Protein AF-A0A2H1L1I6-F1 (afdb_monomer_lite)

Organism: NCBI:txid1262550

Radius of gyration: 19.28 Å; chains: 1; bounding box: 50×34×61 Å

Foldseek 3Di:
DVVVVLVVQDDDLVVLLVVLLVLLLVLLVVLLVVLLCLCVQVDADPVRHTNNQSALSSLLSLLVSLLVSLVVQADPVHPQRNQDLPPNLVSLLVSLLSSLVSSLVSLLCVLVSNDPSHDPQFLSNCCNPDPLSVLLSSLLSLLSNLQSNLLVVCLRQQDDVSVVVSVVVNVVCSVVVSVCSCVSRRDGRDDVSSVVSNVSSVVSSVSSSVSSVVSSVSVVPDCVVVVPD

Sequence (229 aa):
MRRAEEDSQVPSFGRDLLRSVGLAVFAQVFFAVTILLVRWRVLRHNNMETVDDAHSWAQISVMVAALLWVFLQLKRSRPDHGFRRSGLVPFLQVAVVLVTLVQLIAILVWPVLIGPDLRSGTVLADVGSDPLAFLIAAGFVLLLNALFTAIALPMMTCGWKAALVCVLPYLGMILVGGYLSTVVLDGTPSESPAALWMGAGVGGLVLLAVSSLVVHWVRRSDATVRGAR

Structure (mmCIF, N/CA/C/O backbone):
data_AF-A0A2H1L1I6-F1
#
_entry.id   AF-A0A2H1L1I6-F1
#
loop_
_atom_site.group_PDB
_atom_site.id
_atom_site.type_symbol
_atom_site.label_atom_id
_atom_site.label_alt_id
_atom_site.label_comp_id
_atom_site.label_asym_id
_atom_site.label_entity_id
_atom_site.label_seq_id
_atom_site.pdbx_PDB_ins_code
_atom_site.Cartn_x
_atom_site.Cartn_y
_atom_site.Cartn_z
_atom_site.occupancy
_atom_site.B_iso_or_equiv
_atom_site.auth_seq_id
_atom_site.auth_comp_id
_atom_site.auth_asym_id
_atom_site.auth_atom_id
_atom_site.pdbx_PDB_model_num
ATOM 1 N N . MET A 1 1 ? -28.439 -19.224 24.595 1.00 44.19 1 MET A N 1
ATOM 2 C CA . MET A 1 1 ? -28.166 -19.841 23.278 1.00 44.19 1 MET A CA 1
ATOM 3 C C . MET A 1 1 ? -27.721 -18.814 22.234 1.00 44.19 1 MET A C 1
ATOM 5 O O . MET A 1 1 ? -26.607 -18.968 21.766 1.00 44.19 1 MET A O 1
ATOM 9 N N . ARG A 1 2 ? -28.440 -17.700 21.995 1.00 45.69 2 ARG A N 1
ATOM 10 C CA . ARG A 1 2 ? -28.002 -16.619 21.069 1.00 45.69 2 ARG A CA 1
ATOM 11 C C . ARG A 1 2 ? -26.568 -16.081 21.259 1.00 45.69 2 ARG A C 1
ATOM 13 O O . ARG A 1 2 ? -25.876 -15.883 20.274 1.00 45.69 2 ARG A O 1
ATOM 20 N N . ARG A 1 3 ? -26.089 -15.897 22.500 1.00 43.41 3 ARG A N 1
ATOM 21 C CA . ARG A 1 3 ? -24.703 -15.438 22.763 1.00 43.41 3 ARG A CA 1
ATOM 22 C C . ARG A 1 3 ? -23.625 -16.439 22.327 1.00 43.41 3 ARG A C 1
ATOM 24 O O . ARG A 1 3 ? -22.571 -16.022 21.879 1.00 43.41 3 ARG A O 1
ATOM 31 N N . ALA A 1 4 ? -23.895 -17.743 22.431 1.00 41.56 4 ALA A N 1
ATOM 32 C CA . ALA A 1 4 ? -22.951 -18.772 21.990 1.00 41.56 4 ALA A CA 1
ATOM 33 C C . ALA A 1 4 ? -22.891 -18.861 20.453 1.00 41.56 4 ALA A C 1
ATOM 35 O O . ALA A 1 4 ? -21.834 -19.140 19.897 1.00 41.56 4 ALA A O 1
ATOM 36 N N . GLU A 1 5 ? -23.999 -18.562 19.767 1.00 45.00 5 GLU A N 1
ATOM 37 C CA . GLU A 1 5 ? -24.033 -18.424 18.305 1.00 45.00 5 GLU A CA 1
ATOM 38 C C . GLU A 1 5 ? -23.343 -17.133 17.833 1.00 45.00 5 GLU A C 1
ATOM 40 O O . GLU A 1 5 ? -22.580 -17.179 16.871 1.00 45.00 5 GLU A O 1
ATOM 45 N N . GLU A 1 6 ? -23.521 -16.003 18.524 1.00 46.28 6 GLU A N 1
ATOM 46 C CA . GLU A 1 6 ? -22.819 -14.745 18.211 1.00 46.28 6 GLU A CA 1
ATOM 47 C C . GLU A 1 6 ? -21.302 -14.835 18.450 1.00 46.28 6 GLU A C 1
ATOM 49 O O . GLU A 1 6 ? -20.527 -14.385 17.603 1.00 46.28 6 GLU A O 1
ATOM 54 N N . ASP A 1 7 ? -20.858 -15.480 19.535 1.00 43.44 7 ASP A N 1
ATOM 55 C CA . ASP A 1 7 ? -19.430 -15.733 19.782 1.00 43.44 7 ASP A CA 1
ATOM 56 C C . ASP A 1 7 ? -18.842 -16.749 18.784 1.00 43.44 7 ASP A C 1
ATOM 58 O O . ASP A 1 7 ? -17.666 -16.655 18.429 1.00 43.44 7 ASP A O 1
ATOM 62 N N . SER A 1 8 ? -19.656 -17.668 18.246 1.00 46.69 8 SER A N 1
ATOM 63 C CA . SER A 1 8 ? -19.238 -18.578 17.165 1.00 46.69 8 SER A CA 1
ATOM 64 C C . SER A 1 8 ? -19.076 -17.888 15.800 1.00 46.69 8 SER A C 1
ATOM 66 O O . SER A 1 8 ? -18.409 -18.423 14.911 1.00 46.69 8 SER A O 1
ATOM 68 N N . GLN A 1 9 ? -19.651 -16.691 15.616 1.00 56.34 9 GLN A N 1
ATOM 69 C CA . GLN A 1 9 ? -19.603 -15.955 14.348 1.00 56.34 9 GLN A CA 1
ATOM 70 C C . GLN A 1 9 ? -18.354 -15.082 14.175 1.00 56.34 9 GLN A C 1
ATOM 72 O O . GLN A 1 9 ? -18.066 -14.666 13.047 1.00 56.34 9 GLN A O 1
ATOM 77 N N . VAL A 1 10 ? -17.594 -14.799 15.240 1.00 60.56 10 VAL A N 1
ATOM 78 C CA . VAL A 1 10 ? -16.371 -13.985 15.160 1.00 60.56 10 VAL A CA 1
ATOM 79 C C . VAL A 1 10 ? -15.151 -14.907 15.020 1.00 60.56 10 VAL A C 1
ATOM 81 O O . VAL A 1 10 ? -14.802 -15.610 15.966 1.00 60.56 10 VAL A O 1
ATOM 84 N N . PRO A 1 11 ? -14.464 -14.932 13.861 1.00 67.56 11 PRO A N 1
ATOM 85 C CA . PRO A 1 11 ? -13.298 -15.781 13.658 1.00 67.56 11 PRO A CA 1
ATOM 86 C C . PRO A 1 11 ? -12.163 -15.492 14.647 1.00 67.56 11 PRO A C 1
ATOM 88 O O . PRO A 1 11 ? -11.985 -14.379 15.160 1.00 67.56 11 PRO A O 1
ATOM 91 N N . SER A 1 12 ? -11.333 -16.512 14.867 1.00 82.62 12 SER A N 1
ATOM 92 C CA . SER A 1 12 ? -10.102 -16.377 15.640 1.00 82.62 12 SER A CA 1
ATOM 93 C C . SER A 1 12 ? -9.148 -15.363 14.997 1.00 82.62 12 SER A C 1
ATOM 95 O O . SER A 1 12 ? -9.154 -15.159 13.781 1.00 82.62 12 SER A O 1
ATOM 97 N N . PHE A 1 13 ? -8.294 -14.743 15.819 1.00 83.19 13 PHE A N 1
ATOM 98 C CA . PHE A 1 13 ? -7.311 -13.746 15.374 1.00 83.19 13 PHE A CA 1
ATOM 99 C C . PHE A 1 13 ? -6.468 -14.250 14.192 1.00 83.19 13 PHE A C 1
ATOM 101 O O . PHE A 1 13 ? -6.345 -13.563 13.181 1.00 83.19 13 PHE A O 1
ATOM 108 N N . GLY A 1 14 ? -5.957 -15.483 14.285 1.00 85.62 14 GLY A N 1
ATOM 109 C CA . GLY A 1 14 ? -5.159 -16.096 13.223 1.00 85.62 14 GLY A CA 1
ATOM 110 C C . GLY A 1 14 ? -5.940 -16.322 11.927 1.00 85.62 14 GLY A C 1
ATOM 111 O O . GLY A 1 14 ? -5.395 -16.117 10.848 1.00 85.62 14 GLY A O 1
ATOM 112 N N . ARG A 1 15 ? -7.231 -16.677 12.000 1.00 86.94 15 ARG A N 1
ATOM 113 C CA . ARG A 1 15 ? -8.066 -16.879 10.804 1.00 86.94 15 ARG A CA 1
ATOM 114 C C . ARG A 1 15 ? -8.390 -15.561 10.102 1.00 86.94 15 ARG A C 1
ATOM 116 O O . ARG A 1 15 ? -8.391 -15.517 8.873 1.00 86.94 15 ARG A O 1
ATOM 123 N N . ASP A 1 16 ? -8.632 -14.496 10.865 1.00 87.31 16 ASP A N 1
ATOM 124 C CA . ASP A 1 16 ? -8.797 -13.149 10.308 1.00 87.31 16 ASP A CA 1
ATOM 125 C C . ASP A 1 16 ? -7.495 -12.651 9.664 1.00 87.31 16 ASP A C 1
ATOM 127 O O . ASP A 1 16 ? -7.532 -12.078 8.574 1.00 87.31 16 ASP A O 1
ATOM 131 N N . LEU A 1 17 ? -6.341 -12.943 10.274 1.00 89.12 17 LEU A N 1
ATOM 132 C CA . LEU A 1 17 ? -5.035 -12.588 9.721 1.00 89.12 17 LEU A CA 1
ATOM 133 C C . LEU A 1 17 ? -4.717 -13.375 8.442 1.00 89.12 17 LEU A C 1
ATOM 135 O O . LEU A 1 17 ? -4.313 -12.789 7.443 1.00 89.12 17 LEU A O 1
ATOM 139 N N . LEU A 1 18 ? -4.974 -14.685 8.430 1.00 92.50 18 LEU A N 1
ATOM 140 C CA . LEU A 1 18 ? -4.786 -15.525 7.247 1.00 92.50 18 LEU A CA 1
ATOM 141 C C . LEU A 1 18 ? -5.683 -15.073 6.093 1.00 92.50 18 LEU A C 1
ATOM 143 O O . LEU A 1 18 ? -5.230 -14.982 4.956 1.00 92.50 18 LEU A O 1
ATOM 147 N N . ARG A 1 19 ? -6.945 -14.733 6.380 1.00 91.38 19 ARG A N 1
ATOM 148 C CA . ARG A 1 19 ? -7.845 -14.150 5.379 1.00 91.38 19 ARG A CA 1
ATOM 149 C C . ARG A 1 19 ? -7.276 -12.844 4.829 1.00 91.38 19 ARG A C 1
ATOM 151 O O . ARG A 1 19 ? -7.281 -12.644 3.621 1.00 91.38 19 ARG A O 1
ATOM 158 N N . SER A 1 20 ? -6.822 -11.966 5.715 1.00 92.19 20 SER A N 1
ATOM 159 C CA . SER A 1 20 ? -6.246 -10.672 5.364 1.00 92.19 20 SER A CA 1
ATOM 160 C C . SER A 1 20 ? -5.043 -10.809 4.425 1.00 92.19 20 SER A C 1
ATOM 162 O O . SER A 1 20 ? -4.953 -10.100 3.423 1.00 92.19 20 SER A O 1
ATOM 164 N N . VAL A 1 21 ? -4.146 -11.751 4.725 1.00 94.88 21 VAL A N 1
ATOM 165 C CA . VAL A 1 21 ? -2.999 -12.095 3.875 1.00 94.88 21 VAL A CA 1
ATOM 166 C C . VAL A 1 21 ? -3.465 -12.707 2.554 1.00 94.88 21 VAL A C 1
ATOM 168 O O . VAL A 1 21 ? -3.000 -12.295 1.499 1.00 94.88 21 VAL A O 1
ATOM 171 N N . GLY A 1 22 ? -4.433 -13.628 2.579 1.00 94.31 22 GLY A N 1
ATOM 172 C CA . GLY A 1 22 ? -4.989 -14.237 1.367 1.00 94.31 22 GLY A CA 1
ATOM 173 C C . GLY A 1 22 ? -5.603 -13.216 0.402 1.00 94.31 22 GLY A C 1
ATOM 174 O O . GLY A 1 22 ? -5.415 -13.326 -0.806 1.00 94.31 22 GLY A O 1
ATOM 175 N N . LEU A 1 23 ? -6.276 -12.185 0.921 1.00 94.31 23 LEU A N 1
ATOM 176 C CA . LEU A 1 23 ? -6.796 -11.077 0.111 1.00 94.31 23 LEU A CA 1
ATOM 177 C C . LEU A 1 23 ? -5.678 -10.233 -0.507 1.00 94.31 23 LEU A C 1
ATOM 179 O O . LEU A 1 23 ? -5.802 -9.819 -1.657 1.00 94.31 23 LEU A O 1
ATOM 183 N N . ALA A 1 24 ? -4.586 -10.003 0.225 1.00 95.44 24 ALA A N 1
ATOM 184 C CA . ALA A 1 24 ? -3.421 -9.316 -0.322 1.00 95.44 24 ALA A CA 1
ATOM 185 C C . ALA A 1 24 ? -2.749 -10.134 -1.427 1.00 95.44 24 ALA A C 1
ATOM 187 O O . ALA A 1 24 ? -2.481 -9.590 -2.491 1.00 95.44 24 ALA A O 1
ATOM 188 N N . VAL A 1 25 ? -2.553 -11.440 -1.222 1.00 96.69 25 VAL A N 1
ATOM 189 C CA . VAL A 1 25 ? -2.013 -12.339 -2.255 1.00 96.69 25 VAL A CA 1
ATOM 190 C C . VAL A 1 25 ? -2.898 -12.313 -3.499 1.00 96.69 25 VAL A C 1
ATOM 192 O O . VAL A 1 25 ? -2.390 -12.127 -4.600 1.00 96.69 25 VAL A O 1
ATOM 195 N N . PHE A 1 26 ? -4.218 -12.425 -3.334 1.00 95.25 26 PHE A N 1
ATOM 196 C CA . PHE A 1 26 ? -5.160 -12.316 -4.448 1.00 95.25 26 PHE A CA 1
ATOM 197 C C . PHE A 1 26 ? -5.015 -10.986 -5.200 1.00 95.25 26 PHE A C 1
ATOM 199 O O . PHE A 1 26 ? -4.929 -10.993 -6.425 1.00 95.25 26 PHE A O 1
ATOM 206 N N . ALA A 1 27 ? -4.940 -9.858 -4.484 1.00 94.88 27 ALA A N 1
ATOM 207 C CA . ALA A 1 27 ? -4.747 -8.549 -5.101 1.00 94.88 27 ALA A CA 1
ATOM 208 C C . ALA A 1 27 ? -3.424 -8.479 -5.883 1.00 94.88 27 ALA A C 1
ATOM 210 O O . ALA A 1 27 ? -3.421 -8.030 -7.026 1.00 94.88 27 ALA A O 1
ATOM 211 N N . GLN A 1 28 ? -2.319 -8.979 -5.320 1.00 95.81 28 GLN A N 1
ATOM 212 C CA . GLN A 1 28 ? -1.024 -8.990 -6.009 1.00 95.81 28 GLN A CA 1
ATOM 213 C C . GLN A 1 28 ? -1.028 -9.882 -7.255 1.00 95.81 28 GLN A C 1
ATOM 215 O O . GLN A 1 28 ? -0.486 -9.488 -8.283 1.00 95.81 28 GLN A O 1
ATOM 220 N N . VAL A 1 29 ? -1.679 -11.049 -7.204 1.00 96.25 29 VAL A N 1
ATOM 221 C CA . VAL A 1 29 ? -1.852 -11.920 -8.380 1.00 96.25 29 VAL A CA 1
ATOM 222 C C . VAL A 1 29 ? -2.693 -11.223 -9.447 1.00 96.25 29 VAL A C 1
ATOM 224 O O . VAL A 1 29 ? -2.331 -11.240 -10.620 1.00 96.25 29 VAL A O 1
ATOM 227 N N . PHE A 1 30 ? -3.787 -10.570 -9.051 1.00 95.75 30 PHE A N 1
ATOM 228 C CA . PHE A 1 30 ? -4.619 -9.799 -9.968 1.00 95.75 30 PHE A CA 1
ATOM 229 C C . PHE A 1 30 ? -3.808 -8.702 -10.677 1.00 95.75 30 PHE A C 1
ATOM 231 O O . PHE A 1 30 ? -3.834 -8.631 -11.903 1.00 95.75 30 PHE A O 1
ATOM 238 N N . PHE A 1 31 ? -3.031 -7.896 -9.943 1.00 95.56 31 PHE A N 1
ATOM 239 C CA . PHE A 1 31 ? -2.201 -6.848 -10.551 1.00 95.56 31 PHE A CA 1
ATOM 240 C C . PHE A 1 31 ? -1.026 -7.391 -11.365 1.00 95.56 31 PHE A C 1
ATOM 242 O O . PHE A 1 31 ? -0.706 -6.833 -12.408 1.00 95.56 31 PHE A O 1
ATOM 249 N N . ALA A 1 32 ? -0.429 -8.515 -10.969 1.00 95.88 32 ALA A N 1
ATOM 250 C CA . ALA A 1 32 ? 0.569 -9.194 -11.791 1.00 95.88 32 ALA A CA 1
ATOM 251 C C . ALA A 1 32 ? -0.004 -9.584 -13.165 1.00 95.88 32 ALA A C 1
ATOM 253 O O . ALA A 1 32 ? 0.642 -9.375 -14.192 1.00 95.88 32 ALA A O 1
ATOM 254 N N . VAL A 1 33 ? -1.241 -10.092 -13.200 1.00 96.12 33 VAL A N 1
ATOM 255 C CA . VAL A 1 33 ? -1.939 -10.398 -14.456 1.00 96.12 33 VAL A CA 1
ATOM 256 C C . VAL A 1 33 ? -2.208 -9.126 -15.260 1.00 96.12 33 VAL A C 1
ATOM 258 O O . VAL A 1 33 ? -1.974 -9.129 -16.465 1.00 96.12 33 VAL A O 1
ATOM 261 N N . THR A 1 34 ? -2.651 -8.025 -14.641 1.00 94.94 34 THR A N 1
ATOM 262 C CA . THR A 1 34 ? -2.901 -6.783 -15.398 1.00 94.94 34 THR A CA 1
ATOM 263 C C . THR A 1 34 ? -1.620 -6.177 -15.971 1.00 94.94 34 THR A C 1
ATOM 265 O O . THR A 1 34 ? -1.644 -5.740 -17.117 1.00 94.94 34 THR A O 1
ATOM 268 N N . ILE A 1 35 ? -0.496 -6.234 -15.247 1.00 95.75 35 ILE A N 1
ATOM 269 C CA . ILE A 1 35 ? 0.827 -5.836 -15.762 1.00 95.75 35 ILE A CA 1
ATOM 270 C C . ILE A 1 35 ? 1.185 -6.655 -17.010 1.00 95.75 35 ILE A C 1
ATOM 272 O O . ILE A 1 35 ? 1.589 -6.083 -18.021 1.00 95.75 35 ILE A O 1
ATOM 276 N N . LEU A 1 36 ? 0.977 -7.977 -16.987 1.00 95.38 36 LEU A N 1
ATOM 277 C CA . LEU A 1 36 ? 1.211 -8.829 -18.160 1.00 95.38 36 LEU A CA 1
ATOM 278 C C . LEU A 1 36 ? 0.287 -8.484 -19.334 1.00 95.38 36 LEU A C 1
ATOM 280 O O . LEU A 1 36 ? 0.738 -8.464 -20.477 1.00 95.38 36 LEU A O 1
ATOM 284 N N . LEU A 1 37 ? -0.988 -8.183 -19.073 1.00 94.44 37 LEU A N 1
ATOM 285 C CA . LEU A 1 37 ? -1.932 -7.781 -20.120 1.00 94.44 37 LEU A CA 1
ATOM 286 C C . LEU A 1 37 ? -1.535 -6.454 -20.786 1.00 94.44 37 LEU A C 1
ATOM 288 O O . LEU A 1 37 ? -1.704 -6.323 -22.001 1.00 94.44 37 LEU A O 1
ATOM 292 N N . VAL A 1 38 ? -0.992 -5.498 -20.020 1.00 93.38 38 VAL A N 1
ATOM 293 C CA . VAL A 1 38 ? -0.420 -4.253 -20.564 1.00 93.38 38 VAL A CA 1
ATOM 294 C C . VAL A 1 38 ? 0.832 -4.555 -21.383 1.00 93.38 38 VAL A C 1
ATOM 296 O O . VAL A 1 38 ? 0.892 -4.183 -22.550 1.00 93.38 38 VAL A O 1
ATOM 299 N N . ARG A 1 39 ? 1.784 -5.321 -20.834 1.00 90.88 39 ARG A N 1
ATOM 300 C CA . ARG A 1 39 ? 3.010 -5.723 -21.547 1.00 90.88 39 ARG A CA 1
ATOM 301 C C . ARG A 1 39 ? 2.717 -6.426 -22.874 1.00 90.88 39 ARG A C 1
ATOM 303 O O . ARG A 1 39 ? 3.400 -6.212 -23.872 1.00 90.88 39 ARG A O 1
ATOM 310 N N . TRP A 1 40 ? 1.711 -7.297 -22.906 1.00 92.62 40 TRP A N 1
ATOM 311 C CA . TRP A 1 40 ? 1.296 -7.998 -24.123 1.00 92.62 40 TRP A CA 1
ATOM 312 C C . TRP A 1 40 ? 0.419 -7.159 -25.048 1.00 92.62 40 TRP A C 1
ATOM 314 O O . TRP A 1 40 ? -0.033 -7.673 -26.071 1.00 92.62 40 TRP A O 1
ATOM 324 N N . ARG A 1 41 ? 0.190 -5.879 -24.725 1.00 90.88 41 ARG A N 1
ATOM 325 C CA . ARG A 1 41 ? -0.572 -4.944 -25.560 1.00 90.88 41 ARG A CA 1
ATOM 326 C C . ARG A 1 41 ? -1.997 -5.433 -25.840 1.00 90.88 41 ARG A C 1
ATOM 328 O O . ARG A 1 41 ? -2.568 -5.184 -26.902 1.00 90.88 41 ARG A O 1
ATOM 335 N N . VAL A 1 42 ? -2.571 -6.160 -24.878 1.00 90.50 42 VAL A N 1
ATOM 336 C CA . VAL A 1 42 ? -3.931 -6.714 -24.963 1.00 90.50 42 VAL A CA 1
ATOM 337 C C . VAL A 1 42 ? -4.962 -5.660 -24.566 1.00 90.50 42 VAL A C 1
ATOM 339 O O . VAL A 1 42 ? -6.060 -5.627 -25.122 1.00 90.50 42 VAL A O 1
ATOM 342 N N . LEU A 1 43 ? -4.612 -4.784 -23.620 1.00 85.38 43 LEU A N 1
ATOM 343 C CA . LEU A 1 43 ? -5.494 -3.714 -23.166 1.00 85.38 43 LEU A CA 1
ATOM 344 C C . LEU A 1 43 ? -5.492 -2.556 -24.164 1.00 85.38 43 LEU A C 1
ATOM 346 O O . LEU A 1 43 ? -4.440 -2.053 -24.561 1.00 85.38 43 LEU A O 1
ATOM 350 N N . ARG A 1 44 ? -6.693 -2.128 -24.553 1.00 85.62 44 ARG A N 1
ATOM 351 C CA . ARG A 1 44 ? -6.919 -0.997 -25.453 1.00 85.62 44 ARG A CA 1
ATOM 352 C C . ARG A 1 44 ? -7.841 0.017 -24.797 1.00 85.62 44 ARG A C 1
ATOM 354 O O . ARG A 1 44 ? -8.796 -0.346 -24.112 1.00 85.62 44 ARG A O 1
ATOM 361 N N . HIS A 1 45 ? -7.558 1.282 -25.043 1.00 80.94 45 HIS A N 1
ATOM 362 C CA . HIS A 1 45 ? -8.447 2.397 -24.786 1.00 80.94 45 HIS A CA 1
ATOM 363 C C . HIS A 1 45 ? -9.693 2.303 -25.681 1.00 80.94 45 HIS A C 1
ATOM 365 O O . HIS A 1 45 ? -9.713 1.608 -26.699 1.00 80.94 45 HIS A O 1
ATOM 371 N N . ASN A 1 46 ? -10.747 3.040 -25.326 1.00 84.38 46 ASN A N 1
ATOM 372 C CA . ASN A 1 46 ? -12.004 3.057 -26.088 1.00 84.38 46 ASN A CA 1
ATOM 373 C C . ASN A 1 46 ? -11.844 3.641 -27.510 1.00 84.38 46 ASN A C 1
ATOM 375 O O . ASN A 1 46 ? -12.652 3.377 -28.392 1.00 84.38 46 ASN A O 1
ATOM 379 N N . ASN A 1 47 ? -10.781 4.412 -27.751 1.00 86.69 47 ASN A N 1
ATOM 380 C CA . ASN A 1 47 ? -10.377 4.891 -29.077 1.00 86.69 47 ASN A CA 1
ATOM 381 C C . ASN A 1 47 ? -9.524 3.862 -29.858 1.00 86.69 47 ASN A C 1
ATOM 383 O O . ASN A 1 47 ? -8.966 4.207 -30.894 1.00 86.69 47 ASN A O 1
ATOM 387 N N . MET A 1 48 ? -9.426 2.616 -29.375 1.00 79.94 48 MET A N 1
ATOM 388 C 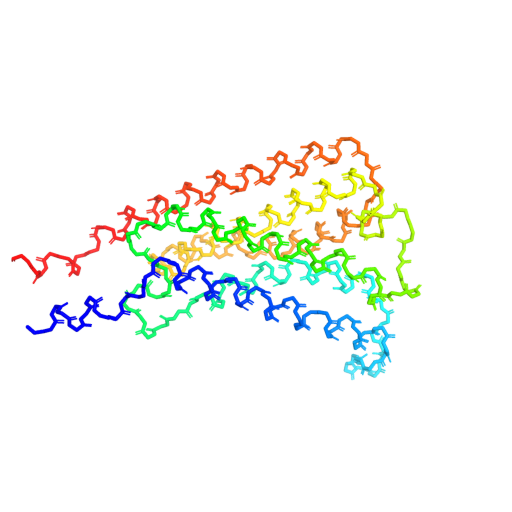CA . MET A 1 48 ? -8.620 1.517 -29.923 1.00 79.94 48 MET A CA 1
ATOM 389 C C . MET A 1 48 ? -7.097 1.675 -29.786 1.00 79.94 48 MET A C 1
ATOM 391 O O . MET A 1 48 ? -6.370 0.800 -30.261 1.00 79.94 48 MET A O 1
ATOM 395 N N . GLU A 1 49 ? -6.605 2.713 -29.100 1.00 86.75 49 GLU A N 1
ATOM 396 C CA . GLU A 1 49 ? -5.179 2.863 -28.793 1.00 86.75 49 GLU A CA 1
ATOM 397 C C . GLU A 1 49 ? -4.740 1.873 -27.718 1.00 86.75 49 GLU A C 1
ATOM 399 O O . GLU A 1 49 ? -5.392 1.695 -26.690 1.00 86.75 49 GLU A O 1
ATOM 404 N N . THR A 1 50 ? -3.610 1.224 -27.939 1.00 85.12 50 THR A N 1
ATOM 405 C CA . THR A 1 50 ? -3.046 0.258 -26.999 1.00 85.12 50 THR A CA 1
ATOM 406 C C . THR A 1 50 ? -2.553 0.957 -25.731 1.00 85.12 50 THR A C 1
ATOM 408 O O . THR A 1 50 ? -1.957 2.024 -25.809 1.00 85.12 50 THR A O 1
ATOM 411 N N . VAL A 1 51 ? -2.768 0.347 -24.565 1.00 85.44 51 VAL A N 1
ATOM 412 C CA . VAL A 1 51 ? -2.038 0.712 -23.342 1.00 85.44 51 VAL A CA 1
ATOM 413 C C . VAL A 1 51 ? -0.679 0.014 -23.397 1.00 85.44 51 VAL A C 1
ATOM 415 O O . VAL A 1 51 ? -0.640 -1.216 -23.395 1.00 85.44 51 VAL A O 1
ATOM 418 N N . ASP A 1 52 ? 0.415 0.766 -23.478 1.00 85.88 52 ASP A N 1
ATOM 419 C CA . ASP A 1 52 ? 1.749 0.230 -23.786 1.00 85.88 52 ASP A CA 1
ATOM 420 C C . ASP A 1 52 ? 2.840 0.546 -22.750 1.00 85.88 52 ASP A C 1
ATOM 422 O O . ASP A 1 52 ? 3.969 0.096 -22.919 1.00 85.88 52 ASP A O 1
ATOM 426 N N . ASP A 1 53 ? 2.513 1.230 -21.649 1.00 90.62 53 ASP A N 1
ATOM 427 C CA . ASP A 1 53 ? 3.464 1.513 -20.565 1.00 90.62 53 ASP A CA 1
ATOM 428 C C . ASP A 1 53 ? 3.235 0.595 -19.351 1.00 90.62 53 ASP A C 1
ATOM 430 O O . ASP A 1 53 ? 2.581 0.955 -18.363 1.00 90.62 53 ASP A O 1
ATOM 434 N N . ALA A 1 54 ? 3.769 -0.631 -19.424 1.00 93.25 54 ALA A N 1
ATOM 435 C CA . ALA A 1 54 ? 3.684 -1.594 -18.324 1.00 93.25 54 ALA A CA 1
ATOM 436 C C . ALA A 1 54 ? 4.443 -1.128 -17.068 1.00 93.25 54 ALA A C 1
ATOM 438 O O . ALA A 1 54 ? 4.072 -1.503 -15.952 1.00 93.25 54 ALA A O 1
ATOM 439 N N . HIS A 1 55 ? 5.472 -0.290 -17.234 1.00 95.19 55 HIS A N 1
ATOM 440 C CA . HIS A 1 55 ? 6.263 0.264 -16.137 1.00 95.19 55 HIS A CA 1
ATOM 441 C C . HIS A 1 55 ? 5.430 1.233 -15.300 1.00 95.19 55 HIS A C 1
ATOM 443 O O . HIS A 1 55 ? 5.240 1.007 -14.104 1.00 95.19 55 HIS A O 1
ATOM 449 N N . SER A 1 56 ? 4.835 2.252 -15.923 1.00 94.25 56 SER A N 1
ATOM 450 C CA . SER A 1 56 ? 3.952 3.186 -15.217 1.00 94.25 56 SER A CA 1
ATOM 451 C C . SER A 1 56 ? 2.672 2.519 -14.706 1.00 94.25 56 SER A C 1
ATOM 453 O O . SER A 1 56 ? 2.191 2.853 -13.618 1.00 94.25 56 SER A O 1
ATOM 455 N N . TRP A 1 57 ? 2.149 1.514 -15.418 1.00 95.06 57 TRP A N 1
ATOM 456 C CA . TRP A 1 57 ? 1.018 0.722 -14.928 1.00 95.06 57 TRP A CA 1
ATOM 457 C C . TRP A 1 57 ? 1.338 -0.017 -13.623 1.00 95.06 57 TRP A C 1
ATOM 459 O O . TRP A 1 57 ? 0.531 -0.010 -12.685 1.00 95.06 57 TRP A O 1
ATOM 469 N N . ALA A 1 58 ? 2.522 -0.629 -13.528 1.00 96.31 58 ALA A N 1
ATOM 470 C CA . ALA A 1 58 ? 2.971 -1.300 -12.313 1.00 96.31 58 ALA A CA 1
ATOM 471 C C . ALA A 1 58 ? 3.083 -0.315 -11.139 1.00 96.31 58 ALA A C 1
ATOM 473 O O . ALA A 1 58 ? 2.602 -0.603 -10.044 1.00 96.31 58 ALA A O 1
ATOM 474 N N . GLN A 1 59 ? 3.620 0.884 -11.368 1.00 96.56 59 GLN A N 1
ATOM 475 C CA . GLN A 1 59 ? 3.746 1.907 -10.325 1.00 96.5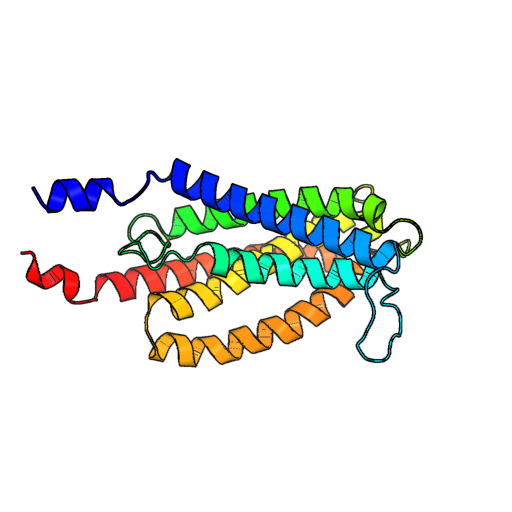6 59 GLN A CA 1
ATOM 476 C C . GLN A 1 59 ? 2.392 2.300 -9.736 1.00 96.56 59 GLN A C 1
ATOM 478 O O . GLN A 1 59 ? 2.206 2.267 -8.520 1.00 96.56 59 GLN A O 1
ATOM 483 N N . ILE A 1 60 ? 1.413 2.603 -10.588 1.00 95.25 60 ILE A N 1
ATOM 484 C CA . ILE A 1 60 ? 0.056 2.941 -10.139 1.00 95.25 60 ILE A CA 1
ATOM 485 C C . ILE A 1 60 ? -0.581 1.745 -9.417 1.00 95.25 60 ILE A C 1
ATOM 487 O O . ILE A 1 60 ? -1.239 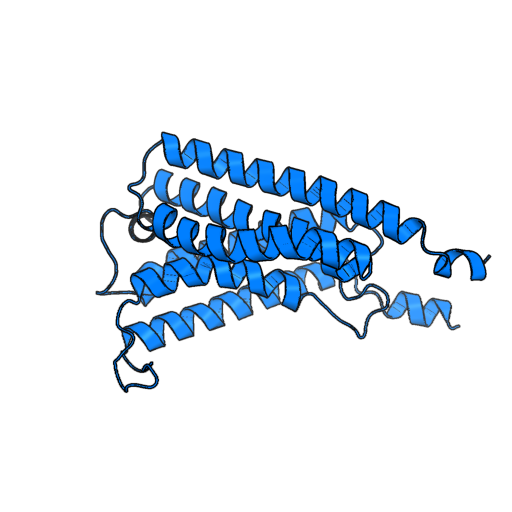1.919 -8.388 1.00 95.25 60 ILE A O 1
ATOM 491 N N . SER A 1 61 ? -0.336 0.523 -9.899 1.00 96.25 61 SER A N 1
ATOM 492 C CA . SER A 1 61 ? -0.844 -0.709 -9.286 1.00 96.25 61 SER A CA 1
ATOM 493 C C . SER A 1 61 ? -0.389 -0.887 -7.832 1.00 96.25 61 SER A C 1
ATOM 495 O O . SER A 1 61 ? -1.148 -1.444 -7.039 1.00 96.25 61 SER A O 1
ATOM 497 N N . VAL A 1 62 ? 0.779 -0.360 -7.430 1.00 95.94 62 VAL A N 1
ATOM 498 C CA . VAL A 1 62 ? 1.217 -0.349 -6.018 1.00 95.94 62 VAL A CA 1
ATOM 499 C C . VAL A 1 62 ? 0.198 0.364 -5.127 1.00 95.94 62 VAL A C 1
ATOM 501 O O . VAL A 1 62 ? -0.232 -0.183 -4.106 1.00 95.94 62 VAL A O 1
ATOM 504 N N . MET A 1 63 ? -0.215 1.569 -5.523 1.00 95.62 63 MET A N 1
ATOM 505 C CA . MET A 1 63 ? -1.206 2.358 -4.791 1.00 95.62 63 MET A CA 1
ATOM 506 C C . MET A 1 63 ? -2.575 1.694 -4.818 1.00 95.62 63 MET A C 1
ATOM 508 O O . MET A 1 63 ? -3.206 1.555 -3.769 1.00 95.62 63 MET A O 1
ATOM 512 N N . VAL A 1 64 ? -3.019 1.228 -5.988 1.00 95.88 64 VAL A N 1
ATOM 513 C CA . VAL A 1 64 ? -4.349 0.621 -6.120 1.00 95.88 64 VAL A CA 1
ATOM 514 C C . VAL A 1 64 ? -4.441 -0.687 -5.325 1.00 95.88 64 VAL A C 1
ATOM 516 O O . VAL A 1 64 ? -5.486 -0.972 -4.745 1.00 95.88 64 VAL A O 1
ATOM 519 N N . ALA A 1 65 ? -3.360 -1.461 -5.205 1.00 95.31 65 ALA A N 1
ATOM 520 C CA . ALA A 1 65 ? -3.343 -2.656 -4.364 1.00 95.31 65 ALA A CA 1
ATOM 521 C C . ALA A 1 65 ? -3.546 -2.331 -2.874 1.00 95.31 65 ALA A C 1
ATOM 523 O O . ALA A 1 65 ? -4.392 -2.956 -2.226 1.00 95.31 65 ALA A O 1
ATOM 524 N N . ALA A 1 66 ? -2.836 -1.326 -2.351 1.00 95.19 66 ALA A N 1
ATOM 525 C CA . ALA A 1 66 ? -3.003 -0.859 -0.972 1.00 95.19 66 ALA A CA 1
ATOM 526 C C . ALA A 1 66 ? -4.420 -0.303 -0.732 1.00 95.19 66 ALA A C 1
ATOM 528 O O . ALA A 1 66 ? -5.059 -0.602 0.281 1.00 95.19 66 ALA A O 1
ATOM 529 N N . LEU A 1 67 ? -4.939 0.450 -1.708 1.00 94.25 67 LEU A N 1
ATOM 530 C CA . LEU A 1 67 ? -6.302 0.969 -1.718 1.00 94.25 67 LEU A CA 1
ATOM 531 C C . LEU A 1 67 ? -7.339 -0.156 -1.664 1.00 94.25 67 LEU A C 1
ATOM 533 O O . LEU A 1 67 ? -8.238 -0.121 -0.834 1.00 94.25 67 LEU A O 1
ATOM 537 N N . LEU A 1 68 ? -7.246 -1.152 -2.547 1.00 93.62 68 LEU A N 1
ATOM 538 C CA . LEU A 1 68 ? -8.232 -2.228 -2.644 1.00 93.62 68 LEU A CA 1
ATOM 539 C C . LEU A 1 68 ? -8.224 -3.116 -1.407 1.00 93.62 68 LEU A C 1
ATOM 541 O O . LEU A 1 68 ? -9.293 -3.513 -0.936 1.00 93.62 68 LEU A O 1
ATOM 545 N N . TRP A 1 69 ? -7.041 -3.412 -0.866 1.00 93.38 69 TRP A N 1
ATOM 546 C CA . TRP A 1 69 ? -6.903 -4.316 0.266 1.00 93.38 69 TRP A CA 1
ATOM 547 C C . TRP A 1 69 ? -7.792 -3.907 1.446 1.00 93.38 69 TRP A C 1
ATOM 549 O O . TRP A 1 69 ? -8.507 -4.754 1.985 1.00 93.38 69 TRP A O 1
ATOM 559 N N . VAL A 1 70 ? -7.838 -2.616 1.799 1.00 90.12 70 VAL A N 1
ATOM 560 C CA . VAL A 1 70 ? -8.642 -2.167 2.946 1.00 90.12 70 VAL A CA 1
ATOM 561 C C . VAL A 1 70 ? -10.148 -2.393 2.734 1.00 90.12 70 VAL A C 1
ATOM 563 O O . VAL A 1 70 ? -10.843 -2.790 3.672 1.00 90.12 70 VAL A O 1
ATOM 566 N N . PHE A 1 71 ? -10.663 -2.243 1.509 1.00 88.88 71 PHE A N 1
ATOM 567 C CA . PHE A 1 71 ? -12.080 -2.502 1.212 1.00 88.88 71 PHE A CA 1
ATOM 568 C C . PHE A 1 71 ? -12.398 -3.990 1.109 1.00 88.88 71 PHE A C 1
ATOM 570 O O . PHE A 1 71 ? -13.481 -4.405 1.518 1.00 88.88 71 PHE A O 1
ATOM 577 N N . LEU A 1 72 ? -11.464 -4.816 0.629 1.00 89.00 72 LEU A N 1
ATOM 578 C CA . LEU A 1 72 ? -11.643 -6.272 0.559 1.00 89.00 72 LEU A CA 1
ATOM 579 C C . LEU A 1 72 ? -11.818 -6.917 1.947 1.00 89.00 72 LEU A C 1
ATOM 581 O O . LEU A 1 72 ? -12.391 -8.006 2.083 1.00 89.00 72 LEU A O 1
ATOM 585 N N . GLN A 1 73 ? -11.360 -6.242 3.002 1.00 85.75 73 GLN A N 1
ATOM 586 C CA . GLN A 1 73 ? -11.548 -6.687 4.381 1.00 85.75 73 GLN A CA 1
ATOM 587 C C . GLN A 1 73 ? -13.013 -6.600 4.824 1.00 85.75 73 GLN A C 1
ATOM 589 O O . GLN A 1 73 ? -13.454 -7.441 5.626 1.00 85.75 73 GLN A O 1
ATOM 594 N N . LEU A 1 74 ? -13.785 -5.662 4.256 1.00 85.75 74 LEU A N 1
ATOM 595 C CA . LEU A 1 74 ? -15.177 -5.432 4.619 1.00 85.75 74 LEU A CA 1
ATOM 596 C C . LEU A 1 74 ? -16.019 -6.695 4.458 1.00 85.75 74 LEU A C 1
ATOM 598 O O . LEU A 1 74 ? -16.042 -7.351 3.419 1.00 85.75 74 LEU A O 1
ATOM 602 N N . LYS A 1 75 ? -16.765 -7.019 5.512 1.00 84.06 75 LYS A N 1
ATOM 603 C CA . LYS A 1 75 ? -17.782 -8.074 5.502 1.00 84.06 75 LYS A CA 1
ATOM 604 C C . LYS A 1 75 ? -19.048 -7.570 6.157 1.00 84.06 75 LYS A C 1
ATOM 606 O O . LYS A 1 75 ? -19.182 -7.648 7.374 1.00 84.06 75 LYS A O 1
ATOM 611 N N . ARG A 1 76 ? -20.006 -7.124 5.338 1.00 76.75 76 ARG A N 1
ATOM 612 C CA . ARG A 1 76 ? -21.334 -6.684 5.808 1.00 76.75 76 ARG A CA 1
ATOM 613 C C . ARG A 1 76 ? -22.089 -7.777 6.566 1.00 76.75 76 ARG A C 1
ATOM 615 O O . ARG A 1 76 ? -22.888 -7.461 7.434 1.00 76.75 76 ARG A O 1
ATOM 622 N N . SER A 1 77 ? -21.800 -9.048 6.278 1.00 76.88 77 SER A N 1
ATOM 623 C CA . SER A 1 77 ? -22.390 -10.187 6.984 1.00 76.88 77 SER A CA 1
ATOM 624 C C . SER A 1 77 ? -21.933 -10.324 8.441 1.00 76.88 77 SER A C 1
ATOM 626 O O . SER A 1 77 ? -22.535 -11.096 9.177 1.00 76.88 77 SER A O 1
ATOM 628 N N . ARG A 1 78 ? -20.871 -9.620 8.868 1.00 75.25 78 ARG A N 1
ATOM 629 C CA . ARG A 1 78 ? -20.370 -9.674 10.246 1.00 75.25 78 ARG A CA 1
ATOM 630 C C . ARG A 1 78 ? -20.850 -8.472 11.075 1.00 75.25 78 ARG A C 1
ATOM 632 O O . ARG A 1 78 ? -20.785 -7.336 10.588 1.00 75.25 78 ARG A O 1
ATOM 639 N N . PRO A 1 79 ? -21.175 -8.669 12.369 1.00 72.25 79 PRO A N 1
ATOM 640 C CA . PRO A 1 79 ? -21.518 -7.579 13.297 1.00 72.25 79 PRO A CA 1
ATOM 641 C C . PRO A 1 79 ? -20.406 -6.534 13.495 1.00 72.25 79 PRO A C 1
ATOM 643 O O . PRO A 1 79 ? -20.643 -5.415 13.959 1.00 72.25 79 PRO A O 1
ATOM 646 N N . ASP A 1 80 ? -19.164 -6.899 13.175 1.00 74.50 80 ASP A N 1
ATOM 647 C CA . ASP A 1 80 ? -17.984 -6.040 13.255 1.00 74.50 80 ASP A CA 1
ATOM 648 C C . ASP A 1 80 ? -17.557 -5.459 11.893 1.00 74.50 80 ASP A C 1
ATOM 650 O O . ASP A 1 80 ? -16.561 -4.741 11.820 1.00 74.50 80 ASP A O 1
ATOM 654 N N . HIS A 1 81 ? -18.322 -5.752 10.837 1.00 75.38 81 HIS A N 1
ATOM 655 C CA . HIS A 1 81 ? -18.116 -5.327 9.449 1.00 75.38 81 HIS A CA 1
ATOM 656 C C . HIS A 1 81 ? -16.786 -5.795 8.842 1.00 75.38 81 HIS A C 1
ATOM 658 O O . HIS A 1 81 ? -16.336 -5.259 7.831 1.00 75.38 81 HIS A O 1
ATOM 664 N N . GLY A 1 82 ? -16.165 -6.826 9.424 1.00 77.56 82 GLY A N 1
ATOM 665 C CA . GLY A 1 82 ? -14.847 -7.320 9.025 1.00 77.56 82 GLY A CA 1
ATOM 666 C C . GLY A 1 82 ? -13.683 -6.713 9.813 1.00 77.56 82 GLY A C 1
ATOM 667 O O . GLY A 1 82 ? -12.569 -7.211 9.684 1.00 77.56 82 GLY A O 1
ATOM 668 N N . PHE A 1 83 ? -13.932 -5.716 10.672 1.00 80.75 83 PHE A N 1
ATOM 669 C CA . PHE A 1 83 ? -12.927 -5.110 11.550 1.00 80.75 83 PHE A CA 1
ATOM 670 C C . PHE A 1 83 ? -13.217 -5.422 13.016 1.00 80.75 83 PHE A C 1
ATOM 672 O O . PHE A 1 83 ? -14.165 -4.883 13.602 1.00 80.75 83 PHE A O 1
ATOM 679 N N . ARG A 1 84 ? -12.356 -6.247 13.626 1.00 81.69 84 ARG A N 1
ATOM 680 C CA . ARG A 1 84 ? -12.510 -6.742 15.005 1.00 81.69 84 ARG A CA 1
ATOM 681 C C . ARG A 1 84 ? -12.780 -5.594 15.986 1.00 81.69 84 ARG A C 1
ATOM 683 O O . ARG A 1 84 ? -12.160 -4.540 15.907 1.00 81.69 84 ARG A O 1
ATOM 690 N N . ARG A 1 85 ? -13.698 -5.782 16.939 1.00 80.00 85 ARG A N 1
ATOM 691 C CA . ARG A 1 85 ? -13.950 -4.786 18.006 1.00 80.00 85 ARG A CA 1
ATOM 692 C C . ARG A 1 85 ? -12.909 -4.870 19.126 1.00 80.00 85 ARG A C 1
ATOM 694 O O . ARG A 1 85 ? -12.506 -3.842 19.667 1.00 80.00 85 ARG A O 1
ATOM 701 N N . SER A 1 86 ? -12.458 -6.082 19.450 1.00 80.38 86 SER A N 1
ATOM 702 C CA . SER A 1 86 ? -11.385 -6.357 20.409 1.00 80.38 86 SER A CA 1
ATOM 703 C C . SER A 1 86 ? -10.071 -6.665 19.683 1.00 80.38 86 SER A C 1
ATOM 705 O O . SER A 1 86 ? -10.043 -7.359 18.665 1.00 80.38 86 SER A O 1
ATOM 707 N N . GLY A 1 87 ? -8.964 -6.119 20.194 1.00 83.00 87 GLY A N 1
ATOM 708 C CA . GLY A 1 87 ? -7.643 -6.306 19.588 1.00 83.00 87 GLY A CA 1
ATOM 709 C C . GLY A 1 87 ? -7.497 -5.701 18.186 1.00 83.00 87 GLY A C 1
ATOM 710 O O . GLY A 1 87 ? -6.666 -6.176 17.422 1.00 83.00 87 GLY A O 1
ATOM 711 N N . LEU A 1 88 ? -8.290 -4.677 17.837 1.00 87.25 88 LEU A N 1
ATOM 712 C CA . LEU A 1 88 ? -8.245 -4.014 16.525 1.00 87.25 88 LEU A CA 1
ATOM 713 C C . LEU A 1 88 ? -6.861 -3.435 16.214 1.00 87.25 88 LEU A C 1
ATOM 715 O O . LEU A 1 88 ? -6.333 -3.660 15.133 1.00 87.25 88 LEU A O 1
ATOM 719 N N . VAL A 1 89 ? -6.279 -2.719 17.181 1.00 90.50 89 VAL A N 1
ATOM 720 C CA . VAL A 1 89 ? -4.971 -2.068 17.041 1.00 90.50 89 VAL A CA 1
ATOM 721 C C . VAL A 1 89 ? -3.869 -3.093 16.741 1.00 90.50 89 VAL A C 1
ATOM 723 O O . VAL A 1 89 ? -3.272 -2.992 15.672 1.00 90.50 89 VAL A O 1
ATOM 726 N N . PRO A 1 90 ? -3.614 -4.113 17.593 1.00 90.88 90 PRO A N 1
ATOM 727 C CA . PRO A 1 90 ? -2.576 -5.097 17.292 1.00 90.88 90 PRO A CA 1
ATOM 728 C C . PRO A 1 90 ? -2.890 -5.907 16.029 1.00 90.88 90 PRO A C 1
ATOM 730 O O . PRO A 1 90 ? -1.974 -6.253 15.293 1.00 90.88 90 PRO A O 1
ATOM 733 N N . PHE A 1 91 ? -4.169 -6.167 15.729 1.00 92.44 91 PHE A N 1
ATOM 734 C CA . PHE A 1 91 ? -4.556 -6.835 14.488 1.00 92.44 91 PHE A CA 1
ATOM 735 C C . PHE A 1 91 ? -4.145 -6.032 13.249 1.00 92.44 91 PHE A C 1
ATOM 737 O O . PHE A 1 91 ? -3.474 -6.577 12.379 1.00 92.44 91 PHE A O 1
ATOM 744 N N . LEU A 1 92 ? -4.521 -4.752 13.168 1.00 93.44 92 LEU A N 1
ATOM 745 C CA . LEU A 1 92 ? -4.250 -3.924 11.991 1.00 93.44 92 LEU A CA 1
ATOM 746 C C . LEU A 1 92 ? -2.762 -3.638 11.811 1.00 93.44 92 LEU A C 1
ATOM 748 O O . LEU A 1 92 ? -2.295 -3.652 10.679 1.00 93.44 92 LEU A O 1
ATOM 752 N N . GLN A 1 93 ? -2.016 -3.445 12.900 1.00 95.19 93 GLN A N 1
ATOM 753 C CA . GLN A 1 93 ? -0.562 -3.272 12.836 1.00 95.19 93 GLN A CA 1
ATOM 754 C C . GLN A 1 93 ? 0.114 -4.506 12.224 1.00 95.19 93 GLN A C 1
A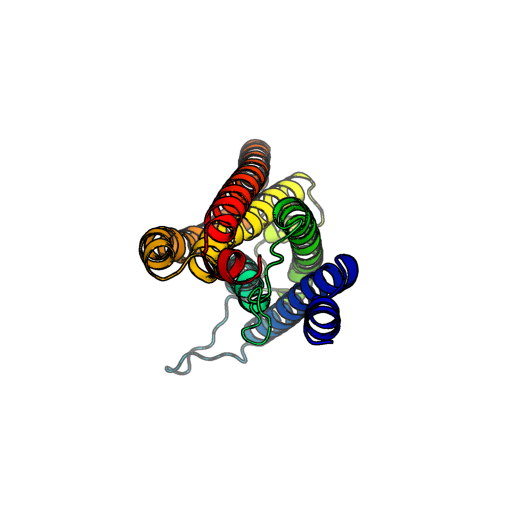TOM 756 O O . GLN A 1 93 ? 0.841 -4.390 11.241 1.00 95.19 93 GLN A O 1
ATOM 761 N N . VAL A 1 94 ? -0.189 -5.702 12.742 1.00 95.94 94 VAL A N 1
ATOM 762 C CA . VAL A 1 94 ? 0.378 -6.952 12.210 1.00 95.94 94 VAL A CA 1
ATOM 763 C C . VAL A 1 94 ? -0.099 -7.206 10.780 1.00 95.94 94 VAL A C 1
ATOM 765 O O . VAL A 1 94 ? 0.700 -7.569 9.921 1.00 95.94 94 VAL A O 1
ATOM 768 N N . ALA A 1 95 ? -1.386 -6.992 10.497 1.00 95.12 95 ALA A N 1
ATOM 769 C CA . ALA A 1 95 ? -1.949 -7.206 9.170 1.00 95.12 95 ALA A CA 1
ATOM 770 C C . ALA A 1 95 ? -1.297 -6.298 8.119 1.00 95.12 95 ALA A C 1
ATOM 772 O O . ALA A 1 95 ? -0.900 -6.797 7.073 1.00 95.12 95 ALA A O 1
ATOM 773 N N . VAL A 1 96 ? -1.134 -5.002 8.403 1.00 97.25 96 VAL A N 1
ATOM 774 C CA . VAL A 1 96 ? -0.506 -4.050 7.475 1.00 97.25 96 VAL A CA 1
ATOM 775 C C . VAL A 1 96 ? 0.958 -4.397 7.221 1.00 97.25 96 VAL A C 1
ATOM 777 O O . VAL A 1 96 ? 1.386 -4.371 6.069 1.00 97.25 96 VAL A O 1
ATOM 780 N N . VAL A 1 97 ? 1.713 -4.798 8.249 1.00 97.62 97 VAL A N 1
ATOM 781 C CA . VAL A 1 97 ? 3.096 -5.271 8.070 1.00 97.62 97 VAL A CA 1
ATOM 782 C C . VAL A 1 97 ? 3.143 -6.513 7.177 1.00 97.62 97 VAL A C 1
ATOM 784 O O . VAL A 1 97 ? 3.890 -6.533 6.203 1.00 97.62 97 VAL A O 1
ATOM 787 N N . LEU A 1 98 ? 2.319 -7.532 7.438 1.00 97.38 98 LEU A N 1
ATOM 788 C CA . LEU A 1 98 ? 2.303 -8.747 6.613 1.00 97.38 98 LEU A CA 1
ATOM 789 C C . LEU A 1 98 ? 1.890 -8.470 5.165 1.00 97.38 98 LEU A C 1
ATOM 791 O O . LEU A 1 98 ? 2.450 -9.047 4.239 1.00 97.38 98 LEU A O 1
ATOM 795 N N . VAL A 1 99 ? 0.926 -7.581 4.955 1.00 96.62 99 VAL A N 1
ATOM 796 C CA . VAL A 1 99 ? 0.445 -7.212 3.617 1.00 96.62 99 VAL A CA 1
ATOM 797 C C . VAL A 1 99 ? 1.494 -6.405 2.863 1.00 96.62 99 VAL A C 1
ATOM 799 O O . VAL A 1 99 ? 1.695 -6.638 1.674 1.00 96.62 99 VAL A O 1
ATOM 802 N N . THR A 1 100 ? 2.225 -5.542 3.568 1.00 97.75 100 THR A N 1
ATOM 803 C CA . THR A 1 100 ? 3.390 -4.834 3.027 1.00 97.75 100 THR A CA 1
ATOM 804 C C . THR A 1 100 ? 4.449 -5.834 2.569 1.00 97.75 100 THR A C 1
ATOM 806 O O . THR A 1 100 ? 4.941 -5.718 1.454 1.00 97.75 100 THR A O 1
ATOM 809 N N . LEU A 1 101 ? 4.749 -6.866 3.366 1.00 98.06 101 LEU A N 1
ATOM 810 C CA . LEU A 1 101 ? 5.691 -7.922 2.973 1.00 98.06 101 LEU A CA 1
ATOM 811 C C . LEU A 1 101 ? 5.217 -8.695 1.736 1.00 98.06 101 LEU A C 1
ATOM 813 O O . LEU A 1 101 ? 6.005 -8.919 0.823 1.00 98.06 101 LEU A O 1
ATOM 817 N N . VAL A 1 102 ? 3.933 -9.060 1.665 1.00 98.06 102 VAL A N 1
ATOM 818 C CA . VAL A 1 102 ? 3.353 -9.714 0.476 1.00 98.06 102 VAL A CA 1
ATOM 819 C C . VAL A 1 102 ? 3.495 -8.830 -0.763 1.00 98.06 102 VAL A C 1
ATOM 821 O O . VAL A 1 102 ? 3.863 -9.316 -1.831 1.00 98.06 102 VAL A O 1
ATOM 824 N N . GLN A 1 103 ? 3.228 -7.534 -0.626 1.00 97.69 103 GLN A N 1
ATOM 825 C CA . GLN A 1 103 ? 3.356 -6.581 -1.720 1.00 97.69 103 GLN A CA 1
ATOM 826 C C . GLN A 1 103 ? 4.818 -6.359 -2.129 1.00 97.69 103 GLN A C 1
ATOM 828 O O . GLN A 1 103 ? 5.094 -6.281 -3.320 1.00 97.69 103 GLN A O 1
ATOM 833 N N . LEU A 1 104 ? 5.763 -6.338 -1.188 1.00 97.75 104 LEU A N 1
ATOM 834 C CA . LEU A 1 104 ? 7.192 -6.265 -1.504 1.00 97.75 104 LEU A CA 1
ATOM 835 C C . LEU A 1 104 ? 7.681 -7.507 -2.245 1.00 97.75 104 LEU A C 1
ATOM 837 O O . LEU A 1 104 ? 8.400 -7.376 -3.228 1.00 97.75 104 LEU A O 1
ATOM 841 N N . ILE A 1 105 ? 7.243 -8.700 -1.833 1.00 97.69 105 ILE A N 1
ATOM 842 C CA . ILE A 1 105 ? 7.536 -9.941 -2.563 1.00 97.69 105 ILE A CA 1
ATOM 843 C C . ILE A 1 105 ? 7.009 -9.849 -3.998 1.00 97.69 105 ILE A C 1
ATOM 845 O O . ILE A 1 105 ? 7.707 -10.236 -4.930 1.00 97.69 105 ILE A O 1
ATOM 849 N N . ALA A 1 106 ? 5.804 -9.310 -4.194 1.00 96.75 106 ALA A N 1
ATOM 850 C CA . ALA A 1 106 ? 5.262 -9.102 -5.532 1.00 96.75 106 ALA A CA 1
ATOM 851 C C . ALA A 1 106 ? 6.106 -8.102 -6.339 1.00 96.75 106 ALA A C 1
ATOM 853 O O . ALA A 1 106 ? 6.497 -8.415 -7.460 1.00 96.75 106 ALA A O 1
ATOM 854 N N . ILE A 1 107 ? 6.459 -6.953 -5.752 1.00 96.75 107 ILE A N 1
ATOM 855 C CA . ILE A 1 107 ? 7.289 -5.923 -6.393 1.00 96.75 107 ILE A CA 1
ATOM 856 C C . ILE A 1 107 ? 8.666 -6.474 -6.790 1.00 96.75 107 ILE A C 1
ATOM 858 O O . ILE A 1 107 ? 9.136 -6.148 -7.870 1.00 96.75 107 ILE A O 1
ATOM 862 N N . LEU A 1 108 ? 9.277 -7.367 -6.003 1.00 97.00 108 LEU A N 1
ATOM 863 C CA . LEU A 1 108 ? 10.528 -8.045 -6.383 1.00 97.00 108 LEU A CA 1
ATOM 864 C C . LEU A 1 108 ? 10.388 -8.892 -7.662 1.00 97.00 108 LEU A C 1
ATOM 866 O O . LEU A 1 108 ? 11.356 -9.079 -8.394 1.00 97.00 108 LEU A O 1
ATOM 870 N N . VAL A 1 109 ? 9.190 -9.411 -7.943 1.00 96.19 109 VAL A N 1
ATOM 871 C CA . VAL A 1 109 ? 8.897 -10.222 -9.136 1.00 96.19 109 VAL A CA 1
ATOM 872 C C . VAL A 1 109 ? 8.497 -9.348 -10.332 1.00 96.19 109 VAL A C 1
ATOM 874 O O . VAL A 1 109 ? 8.685 -9.743 -11.483 1.00 96.19 109 VAL A O 1
ATOM 877 N N . TRP A 1 110 ? 7.960 -8.149 -10.095 1.00 94.69 110 TRP A N 1
ATOM 878 C CA . TRP A 1 110 ? 7.413 -7.285 -11.143 1.00 94.69 110 TRP A CA 1
ATOM 879 C C . TRP A 1 110 ? 8.402 -6.849 -12.231 1.00 94.69 110 TRP A C 1
ATOM 881 O O . TRP A 1 110 ? 7.967 -6.847 -13.380 1.00 94.69 110 TRP A O 1
ATOM 891 N N . PRO A 1 111 ? 9.697 -6.572 -11.973 1.00 95.44 111 PRO A N 1
ATOM 892 C CA . PRO A 1 111 ? 10.677 -6.324 -13.033 1.00 95.44 111 PRO A CA 1
ATOM 893 C C . PRO A 1 111 ? 10.660 -7.385 -14.142 1.00 95.44 111 PRO A C 1
ATOM 895 O O . PRO A 1 111 ? 10.700 -7.059 -15.327 1.00 95.44 111 PRO A O 1
ATOM 898 N N . VAL A 1 112 ? 10.488 -8.660 -13.774 1.00 95.19 112 VAL A N 1
ATOM 899 C CA . VAL A 1 112 ? 10.382 -9.777 -14.728 1.00 95.19 112 VAL A CA 1
ATOM 900 C C . VAL A 1 112 ? 9.071 -9.721 -15.517 1.00 95.19 112 VAL A C 1
ATOM 902 O O . VAL A 1 112 ? 9.046 -10.034 -16.711 1.00 95.19 112 VAL A O 1
ATOM 905 N N . LEU A 1 113 ? 7.977 -9.320 -14.862 1.00 95.12 113 LEU A N 1
ATOM 906 C CA . LEU A 1 113 ? 6.656 -9.195 -15.479 1.00 95.12 113 LEU A CA 1
ATOM 907 C C . LEU A 1 113 ? 6.571 -8.004 -16.429 1.00 95.12 113 LEU A C 1
ATOM 909 O O . LEU A 1 113 ? 5.963 -8.157 -17.482 1.00 95.12 113 LEU A O 1
ATOM 913 N N . ILE A 1 114 ? 7.201 -6.877 -16.097 1.00 95.94 114 ILE A N 1
ATOM 914 C CA . ILE A 1 114 ? 7.275 -5.664 -16.926 1.00 95.94 114 ILE A CA 1
ATOM 915 C C . ILE A 1 114 ? 8.192 -5.914 -18.133 1.00 95.94 114 ILE A C 1
ATOM 917 O O . ILE A 1 114 ? 7.832 -5.613 -19.268 1.00 95.94 114 ILE A O 1
ATOM 921 N N . GLY A 1 115 ? 9.342 -6.562 -17.919 1.00 93.00 115 GLY A N 1
ATOM 922 C CA . GLY A 1 115 ? 10.238 -6.970 -18.997 1.00 93.00 115 GLY A CA 1
ATOM 923 C C . GLY A 1 115 ? 10.811 -5.773 -19.776 1.00 93.00 115 GLY A C 1
ATOM 924 O O . GLY A 1 115 ? 11.413 -4.908 -19.151 1.00 93.00 115 GLY A O 1
ATOM 925 N N . PRO A 1 116 ? 10.675 -5.714 -21.118 1.00 92.38 116 PRO A N 1
ATOM 926 C CA . PRO A 1 116 ? 11.309 -4.676 -21.941 1.00 92.38 116 PRO A CA 1
ATOM 927 C C . PRO A 1 116 ? 10.886 -3.237 -21.631 1.00 92.38 116 PRO A C 1
ATOM 929 O O . PRO A 1 116 ? 11.648 -2.320 -21.915 1.00 92.38 116 PRO A O 1
ATOM 932 N N . ASP A 1 117 ? 9.695 -3.041 -21.063 1.00 92.56 117 ASP A N 1
ATOM 933 C CA . ASP A 1 117 ? 9.174 -1.704 -20.759 1.00 92.56 117 ASP A CA 1
ATOM 934 C C . ASP A 1 117 ? 9.799 -1.123 -19.473 1.00 92.56 117 ASP A C 1
ATOM 936 O O . ASP A 1 117 ? 9.590 0.045 -19.149 1.00 92.56 117 ASP A O 1
ATOM 940 N N . LEU A 1 118 ? 10.569 -1.929 -18.727 1.00 95.38 118 LEU A N 1
ATOM 941 C CA . LEU A 1 118 ? 11.170 -1.550 -17.452 1.00 95.38 118 LEU A CA 1
ATOM 942 C C . LEU A 1 118 ? 12.264 -0.496 -17.652 1.00 95.38 118 LEU A C 1
ATOM 944 O O . LEU A 1 118 ? 13.245 -0.715 -18.365 1.00 95.38 118 LEU A O 1
ATOM 948 N N . ARG A 1 119 ? 12.137 0.633 -16.954 1.00 94.81 119 ARG A N 1
ATOM 949 C CA . ARG A 1 119 ? 13.127 1.717 -16.994 1.00 94.81 119 ARG A CA 1
ATOM 950 C C . ARG A 1 119 ? 14.257 1.454 -15.999 1.00 94.81 119 ARG A C 1
ATOM 952 O O . ARG A 1 119 ? 14.026 1.379 -14.792 1.00 94.81 119 ARG A O 1
ATOM 959 N N . SER A 1 120 ? 15.482 1.333 -16.504 1.00 93.19 120 SER A N 1
ATOM 960 C CA . SER A 1 120 ? 16.690 1.089 -15.703 1.00 93.19 120 SER A CA 1
ATOM 961 C C . SER A 1 120 ? 17.044 2.261 -14.784 1.00 93.19 120 SER A C 1
ATOM 963 O O . SER A 1 120 ? 16.805 3.412 -15.148 1.00 93.19 120 SER A O 1
ATOM 965 N N . GLY A 1 121 ? 17.694 1.980 -13.651 1.00 92.56 121 GLY A N 1
ATOM 966 C CA . GLY A 1 121 ? 18.163 3.009 -12.711 1.00 92.56 121 GLY A CA 1
ATOM 967 C C . GLY A 1 121 ? 17.055 3.615 -11.847 1.00 92.56 121 GLY A C 1
ATOM 968 O O . GLY A 1 121 ? 17.250 4.660 -11.225 1.00 92.56 121 GLY A O 1
ATOM 969 N N . THR A 1 122 ? 15.877 2.991 -11.853 1.00 96.88 122 THR A N 1
ATOM 970 C CA . THR A 1 122 ? 14.730 3.386 -11.040 1.00 96.88 122 THR A CA 1
ATOM 971 C C . THR A 1 122 ? 14.615 2.473 -9.825 1.00 96.88 122 THR A C 1
ATOM 973 O O . THR A 1 122 ? 14.991 1.300 -9.879 1.00 96.88 122 THR A O 1
ATOM 976 N N . VAL A 1 123 ? 14.025 2.972 -8.735 1.00 97.56 123 VAL A N 1
ATOM 977 C CA . VAL A 1 123 ? 13.721 2.164 -7.541 1.00 97.56 123 VAL A CA 1
ATOM 978 C C . VAL A 1 123 ? 12.976 0.875 -7.902 1.00 97.56 123 VAL A C 1
ATOM 980 O O . VAL A 1 123 ? 13.270 -0.172 -7.332 1.00 97.56 123 VAL A O 1
ATOM 983 N N . LEU A 1 124 ? 12.035 0.922 -8.853 1.00 96.56 124 LEU A N 1
ATOM 984 C CA . LEU A 1 124 ? 11.293 -0.268 -9.278 1.00 96.56 124 LEU A CA 1
ATOM 985 C C . LEU A 1 124 ? 12.181 -1.307 -9.971 1.00 96.56 124 LEU A C 1
ATOM 987 O O . LEU A 1 124 ? 11.998 -2.499 -9.742 1.00 96.56 124 LEU A O 1
ATOM 991 N N . ALA A 1 125 ? 13.120 -0.872 -10.811 1.00 97.00 125 ALA A N 1
ATOM 992 C CA . ALA A 1 125 ? 14.027 -1.780 -11.506 1.00 97.00 125 ALA A CA 1
ATOM 993 C C . ALA A 1 125 ? 15.064 -2.395 -10.558 1.00 97.00 125 ALA A C 1
ATOM 995 O O . ALA A 1 125 ? 15.349 -3.589 -10.651 1.00 97.00 125 ALA A O 1
ATOM 996 N N . ASP A 1 126 ? 15.569 -1.598 -9.616 1.00 96.81 126 ASP A N 1
ATOM 997 C CA . ASP A 1 126 ? 16.721 -1.964 -8.792 1.00 96.81 126 ASP A CA 1
ATOM 998 C C . ASP A 1 126 ? 16.329 -2.567 -7.430 1.00 96.81 126 ASP A C 1
ATOM 1000 O O . ASP A 1 126 ? 17.197 -2.956 -6.650 1.00 96.81 126 ASP A O 1
ATOM 1004 N N . VAL A 1 127 ? 15.029 -2.714 -7.140 1.00 96.19 127 VAL A N 1
ATOM 1005 C CA . VAL A 1 127 ? 14.486 -3.211 -5.856 1.00 96.19 127 VAL A CA 1
ATOM 1006 C C . VAL A 1 127 ? 15.072 -4.555 -5.394 1.00 96.19 127 VAL A C 1
ATOM 1008 O O . VAL A 1 127 ? 15.133 -4.821 -4.195 1.00 96.19 127 VAL A O 1
ATOM 1011 N N . GLY A 1 128 ? 15.493 -5.414 -6.328 1.00 94.62 128 GLY A N 1
ATOM 1012 C CA . GLY A 1 128 ? 16.081 -6.725 -6.030 1.00 94.62 128 GLY A CA 1
ATOM 1013 C C . GLY A 1 128 ? 17.606 -6.731 -5.883 1.00 94.62 128 GLY A C 1
ATOM 1014 O O . GLY A 1 128 ? 18.155 -7.712 -5.384 1.00 94.62 128 GLY A O 1
ATOM 1015 N N . SER A 1 129 ? 18.289 -5.672 -6.319 1.00 95.25 129 SER A N 1
ATOM 1016 C CA . SER A 1 129 ? 19.755 -5.600 -6.401 1.00 95.25 129 SER A CA 1
ATOM 1017 C C . SER A 1 129 ? 20.369 -4.486 -5.555 1.00 95.25 129 SER A C 1
ATOM 1019 O O . SER A 1 129 ? 21.522 -4.612 -5.151 1.00 95.25 129 SER A O 1
ATOM 1021 N N . ASP A 1 130 ? 19.619 -3.421 -5.267 1.00 96.88 130 ASP A N 1
ATOM 1022 C CA . ASP A 1 130 ? 20.054 -2.288 -4.454 1.00 96.88 130 ASP A CA 1
ATOM 1023 C C . ASP A 1 130 ? 19.277 -2.235 -3.120 1.00 96.88 130 ASP A C 1
ATOM 1025 O O . ASP A 1 130 ? 18.053 -2.044 -3.110 1.00 96.88 130 ASP A O 1
ATOM 1029 N N . PRO A 1 131 ? 19.965 -2.355 -1.966 1.00 97.31 131 PRO A N 1
ATOM 1030 C CA . PRO A 1 131 ? 19.351 -2.188 -0.652 1.00 97.31 131 PRO A CA 1
ATOM 1031 C C . PRO A 1 131 ? 18.607 -0.857 -0.471 1.00 97.31 131 PRO A C 1
ATOM 1033 O O . PRO A 1 131 ? 17.591 -0.822 0.222 1.00 97.31 131 PRO A O 1
ATOM 1036 N N . LEU A 1 132 ? 19.074 0.240 -1.078 1.00 98.00 132 LEU A N 1
ATOM 1037 C CA . LEU A 1 132 ? 18.414 1.544 -0.975 1.00 98.00 132 LEU A CA 1
ATOM 1038 C C . LEU A 1 132 ? 17.084 1.552 -1.727 1.00 98.00 132 LEU A C 1
ATOM 1040 O O . LEU A 1 132 ? 16.085 2.021 -1.182 1.00 98.00 132 LEU A O 1
ATOM 1044 N N . ALA A 1 133 ? 17.043 0.980 -2.933 1.00 97.75 133 ALA A N 1
ATOM 1045 C CA . ALA A 1 133 ? 15.805 0.800 -3.687 1.00 97.75 133 ALA A CA 1
ATOM 1046 C C . ALA A 1 133 ? 14.795 -0.043 -2.891 1.00 97.75 133 ALA A C 1
ATOM 1048 O O . ALA A 1 133 ? 13.627 0.334 -2.762 1.00 97.75 133 ALA A O 1
ATOM 1049 N N . PHE A 1 134 ? 15.263 -1.131 -2.271 1.00 98.06 134 PHE A N 1
ATOM 1050 C CA . PHE A 1 134 ? 14.436 -1.963 -1.401 1.00 98.06 134 PHE A CA 1
ATOM 1051 C C . PHE A 1 134 ? 13.865 -1.183 -0.209 1.00 98.06 134 PHE A C 1
ATOM 1053 O O . PHE A 1 134 ? 12.667 -1.267 0.058 1.00 98.06 134 PHE A O 1
ATOM 1060 N N . LEU A 1 135 ? 14.687 -0.396 0.495 1.00 98.25 135 LEU A N 1
ATOM 1061 C CA . LEU A 1 135 ? 14.237 0.414 1.634 1.00 98.25 135 LEU A CA 1
ATOM 1062 C C . LEU A 1 135 ? 13.232 1.495 1.220 1.00 98.25 135 LEU A C 1
ATOM 1064 O O . LEU A 1 135 ? 12.240 1.702 1.921 1.00 98.25 135 LEU A O 1
ATOM 1068 N N . ILE A 1 136 ? 13.445 2.151 0.075 1.00 98.50 136 ILE A N 1
ATOM 1069 C CA . ILE A 1 136 ? 12.501 3.134 -0.472 1.00 98.50 136 ILE A CA 1
ATOM 1070 C C . ILE A 1 136 ? 11.155 2.464 -0.758 1.00 98.50 136 ILE A C 1
ATOM 1072 O O . ILE A 1 136 ? 10.122 2.932 -0.273 1.00 98.50 136 ILE A O 1
ATOM 1076 N N . ALA A 1 137 ? 11.162 1.345 -1.490 1.00 98.25 137 ALA A N 1
ATOM 1077 C CA . ALA A 1 137 ? 9.951 0.592 -1.801 1.00 98.25 137 ALA A CA 1
ATOM 1078 C C . ALA A 1 137 ? 9.249 0.106 -0.522 1.00 98.25 137 ALA A C 1
ATOM 1080 O O . ALA A 1 137 ? 8.037 0.267 -0.387 1.00 98.25 137 ALA A O 1
ATOM 1081 N N . ALA A 1 138 ? 9.996 -0.425 0.451 1.00 98.31 138 ALA A N 1
ATOM 1082 C CA . ALA A 1 138 ? 9.459 -0.902 1.723 1.00 98.31 138 ALA A CA 1
ATOM 1083 C C . ALA A 1 138 ? 8.778 0.209 2.524 1.00 98.31 138 ALA A C 1
ATOM 1085 O O . ALA A 1 138 ? 7.621 0.056 2.920 1.00 98.31 138 ALA A O 1
ATOM 1086 N N . GLY A 1 139 ? 9.462 1.336 2.723 1.00 98.44 139 GLY A N 1
ATOM 1087 C CA . GLY A 1 139 ? 8.916 2.480 3.443 1.00 98.44 139 GLY A CA 1
ATOM 1088 C C . GLY A 1 139 ? 7.680 3.064 2.758 1.00 98.44 139 GLY A C 1
ATOM 1089 O O . GLY A 1 139 ? 6.666 3.325 3.408 1.00 98.44 139 GLY A O 1
ATOM 1090 N N . PHE A 1 140 ? 7.725 3.194 1.431 1.00 98.44 140 PHE A N 1
ATOM 1091 C CA . PHE A 1 140 ? 6.625 3.748 0.649 1.00 98.44 140 PHE A CA 1
ATOM 1092 C C . PHE A 1 140 ? 5.390 2.835 0.616 1.00 98.44 140 PHE A C 1
ATOM 1094 O O . PHE A 1 140 ? 4.272 3.288 0.862 1.00 98.44 140 PHE A O 1
ATOM 1101 N N . VAL A 1 141 ? 5.566 1.532 0.387 1.00 98.06 141 VAL A N 1
ATOM 1102 C CA . VAL A 1 141 ? 4.462 0.558 0.412 1.00 98.06 141 VAL A CA 1
ATOM 1103 C C . VAL A 1 141 ? 3.847 0.469 1.807 1.00 98.06 141 VAL A C 1
ATOM 1105 O O . VAL A 1 141 ? 2.619 0.410 1.936 1.00 98.06 141 VAL A O 1
ATOM 1108 N N . LEU A 1 142 ? 4.677 0.500 2.854 1.00 98.44 142 LEU A N 1
ATOM 1109 C CA . LEU A 1 142 ? 4.214 0.524 4.238 1.00 98.44 142 LEU A CA 1
ATOM 1110 C C . LEU A 1 142 ? 3.366 1.768 4.515 1.00 98.44 142 LEU A C 1
ATOM 1112 O O . LEU A 1 142 ? 2.276 1.653 5.076 1.00 98.44 142 LEU A O 1
ATOM 1116 N N . LEU A 1 143 ? 3.840 2.941 4.081 1.00 98.38 143 LEU A N 1
ATOM 1117 C CA . LEU A 1 143 ? 3.114 4.204 4.188 1.00 98.38 143 LEU A CA 1
ATOM 1118 C C . LEU A 1 143 ? 1.742 4.111 3.516 1.00 98.38 143 LEU A C 1
ATOM 1120 O O . LEU A 1 143 ? 0.742 4.455 4.143 1.00 98.38 143 LEU A O 1
ATOM 1124 N N . LEU A 1 144 ? 1.683 3.644 2.264 1.00 97.88 144 LEU A N 1
ATOM 1125 C CA . LEU A 1 144 ? 0.432 3.541 1.510 1.00 97.88 144 LEU A CA 1
ATOM 1126 C C . LEU A 1 144 ? -0.568 2.616 2.207 1.00 97.88 144 LEU A C 1
ATOM 1128 O O . LEU A 1 144 ? -1.704 3.022 2.463 1.00 97.88 144 LEU A O 1
ATOM 1132 N N . ASN A 1 145 ? -0.144 1.400 2.564 1.00 97.62 145 ASN A N 1
ATOM 1133 C CA . ASN A 1 145 ? -1.005 0.444 3.259 1.00 97.62 145 ASN A CA 1
ATOM 1134 C C . ASN A 1 145 ? -1.489 1.009 4.600 1.00 97.62 145 ASN A C 1
ATOM 1136 O O . ASN A 1 145 ? -2.678 0.925 4.918 1.00 97.62 145 ASN A O 1
ATOM 1140 N N . ALA A 1 146 ? -0.602 1.635 5.374 1.00 97.88 146 ALA A N 1
ATOM 1141 C CA . ALA A 1 146 ? -0.954 2.199 6.667 1.00 97.88 146 ALA A CA 1
ATOM 1142 C C . ALA A 1 146 ? -1.903 3.402 6.548 1.00 97.88 146 ALA A C 1
ATOM 1144 O O . ALA A 1 146 ? -2.911 3.437 7.252 1.00 97.88 146 ALA A O 1
ATOM 1145 N N . LEU A 1 147 ? -1.642 4.352 5.643 1.00 97.19 147 LEU A N 1
ATOM 1146 C CA . LEU A 1 147 ? -2.459 5.558 5.478 1.00 97.19 147 LEU A CA 1
ATOM 1147 C C . LEU A 1 147 ? -3.837 5.269 4.890 1.00 97.19 147 LEU A C 1
ATOM 1149 O O . LEU A 1 147 ? -4.829 5.759 5.435 1.00 97.19 147 LEU A O 1
ATOM 1153 N N . PHE A 1 148 ? -3.936 4.453 3.833 1.00 97.00 148 PHE A N 1
ATOM 1154 C CA . PHE A 1 148 ? -5.252 4.076 3.306 1.00 97.00 148 PHE A CA 1
ATOM 1155 C C . PHE A 1 148 ? -6.082 3.380 4.375 1.00 97.00 148 PHE A C 1
ATOM 1157 O O . PHE A 1 148 ? -7.262 3.689 4.534 1.00 97.00 148 PHE A O 1
ATOM 1164 N N . THR A 1 149 ? -5.456 2.516 5.173 1.00 96.06 149 THR A N 1
ATOM 1165 C CA . THR A 1 149 ? -6.136 1.856 6.287 1.00 96.06 149 THR A CA 1
ATOM 1166 C C . THR A 1 149 ? -6.534 2.843 7.377 1.00 96.06 149 THR A C 1
ATOM 1168 O O . THR A 1 149 ? -7.676 2.817 7.831 1.00 96.06 149 THR A O 1
ATOM 1171 N N . ALA A 1 150 ? -5.638 3.749 7.768 1.00 96.50 150 ALA A N 1
ATOM 1172 C CA . ALA A 1 150 ? -5.885 4.741 8.806 1.00 96.50 150 ALA A CA 1
ATOM 1173 C C . ALA A 1 150 ? -7.050 5.674 8.449 1.00 96.50 150 ALA A C 1
ATOM 1175 O O . ALA A 1 150 ? -7.831 6.030 9.328 1.00 96.50 150 ALA A O 1
ATOM 1176 N N . ILE A 1 151 ? -7.194 6.050 7.178 1.00 95.69 151 ILE A N 1
ATOM 1177 C CA . ILE A 1 151 ? -8.265 6.946 6.726 1.00 95.69 151 ILE A CA 1
ATOM 1178 C C . ILE A 1 151 ? -9.561 6.170 6.473 1.00 95.69 151 ILE A C 1
ATOM 1180 O O . ILE A 1 151 ? -10.637 6.598 6.894 1.00 95.69 151 ILE A O 1
ATOM 1184 N N . ALA A 1 152 ? -9.483 5.017 5.805 1.00 94.00 152 ALA A N 1
ATOM 1185 C CA . ALA A 1 152 ? -10.675 4.272 5.426 1.00 94.00 152 ALA A CA 1
ATOM 1186 C C . ALA A 1 152 ? -11.332 3.573 6.628 1.00 94.00 152 ALA A C 1
ATOM 1188 O O . ALA A 1 152 ? -12.551 3.425 6.652 1.00 94.00 152 ALA A O 1
ATOM 1189 N N . LEU A 1 153 ? -10.572 3.178 7.655 1.00 93.31 153 LEU A N 1
ATOM 1190 C CA . LEU A 1 153 ? -11.115 2.525 8.848 1.00 93.31 153 LEU A CA 1
ATOM 1191 C C . LEU A 1 153 ? -12.265 3.327 9.502 1.00 93.31 153 LEU A C 1
ATOM 1193 O O . LEU A 1 153 ? -13.383 2.806 9.544 1.00 93.31 153 LEU A O 1
ATOM 1197 N N . PRO A 1 154 ? -12.075 4.581 9.962 1.00 92.00 154 PRO A N 1
ATOM 1198 C CA . PRO A 1 154 ? -13.161 5.375 10.538 1.00 92.00 154 PRO A CA 1
ATOM 1199 C C . PRO A 1 154 ? -14.282 5.658 9.534 1.00 92.00 154 PRO A C 1
ATOM 1201 O O . PRO A 1 154 ? -15.451 5.611 9.922 1.00 92.00 154 PRO A O 1
ATOM 1204 N N . MET A 1 155 ? -13.953 5.869 8.253 1.00 90.81 155 MET A N 1
ATOM 1205 C CA . MET A 1 155 ? -14.942 6.050 7.183 1.00 90.81 155 MET A CA 1
ATOM 1206 C C . MET A 1 155 ? -15.910 4.866 7.089 1.00 90.81 155 MET A C 1
ATOM 1208 O O . MET A 1 155 ? -17.107 5.054 6.891 1.00 90.81 155 MET A O 1
ATOM 1212 N N . MET A 1 156 ? -15.404 3.645 7.256 1.00 89.31 156 MET A N 1
ATOM 1213 C CA . MET A 1 156 ? -16.197 2.427 7.112 1.00 89.31 156 MET A CA 1
ATOM 1214 C C . MET A 1 156 ? -16.885 1.987 8.408 1.00 89.31 156 MET A C 1
ATOM 1216 O O . MET A 1 156 ? -17.894 1.285 8.344 1.00 89.31 156 MET A O 1
ATOM 1220 N N . THR A 1 157 ? -16.350 2.349 9.581 1.00 87.56 157 THR A N 1
ATOM 1221 C CA . THR A 1 157 ? -16.815 1.781 10.861 1.00 87.56 157 THR A CA 1
ATOM 1222 C C . THR A 1 157 ? -17.492 2.760 11.818 1.00 87.56 157 THR A C 1
ATOM 1224 O O . THR A 1 157 ? -18.094 2.296 12.781 1.00 87.56 157 THR A O 1
ATOM 1227 N N . CYS A 1 158 ? -17.402 4.077 11.597 1.00 87.12 158 CYS A N 1
ATOM 1228 C CA . CYS A 1 158 ? -17.873 5.098 12.552 1.00 87.12 158 CYS A CA 1
ATOM 1229 C C . CYS A 1 158 ? -19.052 5.951 12.034 1.00 87.12 158 CYS A C 1
ATOM 1231 O O . CYS A 1 158 ? -19.323 7.032 12.558 1.00 87.12 158 CYS A O 1
ATOM 1233 N N . GLY A 1 159 ? -19.767 5.479 11.008 1.00 85.94 159 GLY A N 1
ATOM 1234 C CA . GLY A 1 159 ? -20.968 6.131 10.474 1.00 85.94 159 GLY A CA 1
ATOM 1235 C C . GLY A 1 159 ? -20.702 7.328 9.549 1.00 85.94 159 GLY A C 1
ATOM 1236 O O . GLY A 1 159 ? -19.565 7.672 9.231 1.00 85.94 159 GLY A O 1
ATOM 1237 N N . TRP A 1 160 ? -21.781 7.977 9.096 1.00 87.12 160 TRP A N 1
ATOM 1238 C CA . TRP A 1 160 ? -21.732 8.945 7.988 1.00 87.12 160 TRP A CA 1
ATOM 1239 C C . TRP A 1 160 ? -20.929 10.219 8.289 1.00 87.12 160 TRP A C 1
ATOM 1241 O O . TRP A 1 160 ? -20.304 10.766 7.386 1.00 87.12 160 TRP A O 1
ATOM 1251 N N . LYS A 1 161 ? -20.904 10.688 9.545 1.00 89.56 161 LYS A N 1
ATOM 1252 C CA . LYS A 1 161 ? -20.133 11.884 9.933 1.00 89.56 161 LYS A CA 1
ATOM 1253 C C . LYS A 1 161 ? -18.632 11.644 9.797 1.00 89.56 161 LYS A C 1
ATOM 1255 O O . LYS A 1 161 ? -17.928 12.473 9.233 1.00 89.56 161 LYS A O 1
ATOM 1260 N N . ALA A 1 162 ? -18.161 10.491 10.277 1.00 89.31 162 ALA A N 1
ATOM 1261 C CA . ALA A 1 162 ? -16.773 10.082 10.100 1.00 89.31 162 ALA A CA 1
ATOM 1262 C C . ALA A 1 162 ? -16.454 9.891 8.613 1.00 89.31 162 ALA A C 1
ATOM 1264 O O . ALA A 1 162 ? -15.419 10.357 8.149 1.00 89.31 162 ALA A O 1
ATOM 1265 N N . ALA A 1 163 ? -17.375 9.298 7.847 1.00 89.75 163 ALA A N 1
ATOM 1266 C CA . ALA A 1 163 ? -17.208 9.168 6.405 1.00 89.75 163 ALA A CA 1
ATOM 1267 C C . ALA A 1 163 ? -17.063 10.525 5.698 1.00 89.75 163 ALA A C 1
ATOM 1269 O O . ALA A 1 163 ? -16.166 10.678 4.877 1.00 89.75 163 ALA A O 1
ATOM 1270 N N . LEU A 1 164 ? -17.870 11.528 6.059 1.00 91.19 164 LEU A N 1
ATOM 1271 C CA . LEU A 1 164 ? -17.793 12.869 5.473 1.00 91.19 164 LEU A CA 1
ATOM 1272 C C . LEU A 1 164 ? -16.459 13.568 5.777 1.00 91.19 164 LEU A C 1
ATOM 1274 O O . LEU A 1 164 ? -15.911 14.244 4.913 1.00 91.19 164 LEU A O 1
ATOM 1278 N N . VAL A 1 165 ? -15.912 13.386 6.982 1.00 92.50 165 VAL A N 1
ATOM 1279 C CA . VAL A 1 165 ? -14.601 13.950 7.353 1.00 92.50 165 VAL A CA 1
ATOM 1280 C C . VAL A 1 165 ? -13.460 13.210 6.653 1.00 92.50 165 VAL A C 1
ATOM 1282 O O . VAL A 1 165 ? -12.492 13.833 6.225 1.00 92.50 165 VAL A O 1
ATOM 1285 N N . CYS A 1 166 ? -13.566 11.888 6.513 1.00 94.06 166 CYS A N 1
ATOM 1286 C CA . CYS A 1 166 ? -12.504 11.052 5.958 1.00 94.06 166 CYS A CA 1
ATOM 1287 C C . CYS A 1 166 ? -12.516 10.963 4.424 1.00 94.06 166 CYS A C 1
ATOM 1289 O O . CYS A 1 166 ? -11.497 10.589 3.850 1.00 94.06 166 CYS A O 1
ATOM 1291 N N . VAL A 1 167 ? -13.609 11.327 3.741 1.00 93.44 167 VAL A N 1
ATOM 1292 C CA . VAL A 1 167 ? -13.689 11.224 2.273 1.00 93.44 167 VAL A CA 1
ATOM 1293 C C . VAL A 1 167 ? -12.720 12.174 1.571 1.00 93.44 167 VAL A C 1
ATOM 1295 O O . VAL A 1 167 ? -12.046 11.764 0.634 1.00 93.44 167 VAL A O 1
ATOM 1298 N N . LEU A 1 168 ? -12.591 13.419 2.040 1.00 92.94 168 LEU A N 1
ATOM 1299 C CA . LEU A 1 168 ? -11.670 14.395 1.450 1.00 92.94 168 LEU A CA 1
ATOM 1300 C C . LEU A 1 168 ? -10.200 13.960 1.559 1.00 92.94 168 LEU A C 1
ATOM 1302 O O . LEU A 1 168 ? -9.543 13.901 0.520 1.00 92.94 168 LEU A O 1
ATOM 1306 N N . PRO A 1 169 ? -9.664 13.596 2.744 1.00 94.19 169 PRO A N 1
ATOM 1307 C CA . PRO A 1 169 ? -8.297 13.091 2.829 1.00 94.19 169 PRO A CA 1
ATOM 1308 C C . PRO A 1 169 ? -8.126 11.764 2.082 1.00 94.19 169 PRO A C 1
ATOM 1310 O O . PRO A 1 169 ? -7.064 11.526 1.521 1.00 94.19 169 PRO A O 1
ATOM 1313 N N . TYR A 1 170 ? -9.160 10.921 2.004 1.00 93.75 170 TYR A N 1
ATOM 1314 C CA . TYR A 1 170 ? -9.114 9.686 1.222 1.00 93.75 170 TYR A CA 1
ATOM 1315 C C . TYR A 1 170 ? -8.978 9.952 -0.286 1.00 93.75 170 TYR A C 1
ATOM 1317 O O . TYR A 1 170 ? -8.092 9.390 -0.927 1.00 93.75 170 TYR A O 1
ATOM 1325 N N . LEU A 1 171 ? -9.796 10.848 -0.849 1.00 94.75 171 LEU A N 1
ATOM 1326 C CA . LEU A 1 171 ? -9.697 11.262 -2.254 1.00 94.75 171 LEU A CA 1
ATOM 1327 C C . LEU A 1 171 ? -8.366 11.967 -2.538 1.00 94.75 171 LEU A C 1
ATOM 1329 O O . LEU A 1 171 ? -7.730 11.691 -3.554 1.00 94.75 171 LEU A O 1
ATOM 1333 N N . GLY A 1 172 ? -7.910 12.816 -1.613 1.00 94.56 172 GLY A N 1
ATOM 1334 C CA . GLY A 1 172 ? -6.584 13.427 -1.676 1.00 94.56 172 GLY A CA 1
ATOM 1335 C C . GLY A 1 172 ? -5.476 12.376 -1.744 1.00 94.56 172 GLY A C 1
ATOM 1336 O O . GLY A 1 172 ? -4.597 12.474 -2.593 1.00 94.56 172 GLY A O 1
ATOM 1337 N N . MET A 1 173 ? -5.559 11.323 -0.926 1.00 94.25 173 MET A N 1
ATOM 1338 C CA . MET A 1 173 ? -4.599 10.217 -0.946 1.00 94.25 173 MET A CA 1
ATOM 1339 C C . MET A 1 173 ? -4.663 9.367 -2.214 1.00 94.25 173 MET A C 1
ATOM 1341 O O . MET A 1 173 ? -3.630 8.850 -2.619 1.00 94.25 173 MET A O 1
ATOM 1345 N N . ILE A 1 174 ? -5.817 9.228 -2.871 1.00 95.19 174 ILE A N 1
ATOM 1346 C CA . ILE A 1 174 ? -5.885 8.551 -4.177 1.00 95.19 174 ILE A CA 1
ATOM 1347 C C . ILE A 1 174 ? -5.082 9.338 -5.219 1.00 95.19 174 ILE A C 1
ATOM 1349 O O . ILE A 1 174 ? -4.247 8.761 -5.915 1.00 95.19 174 ILE A O 1
ATOM 1353 N N . LEU A 1 175 ? -5.296 10.655 -5.300 1.00 94.50 175 LEU A N 1
ATOM 1354 C CA . LEU A 1 175 ? -4.613 11.510 -6.276 1.00 94.50 175 LEU A CA 1
ATOM 1355 C C . LEU A 1 175 ? -3.116 11.631 -5.971 1.00 94.50 175 LEU A C 1
ATOM 1357 O O . LEU A 1 175 ? -2.274 11.335 -6.819 1.00 94.50 175 LEU A O 1
ATOM 1361 N N . VAL A 1 176 ? -2.783 12.020 -4.738 1.00 95.31 176 VAL A N 1
ATOM 1362 C CA . VAL A 1 176 ? -1.398 12.214 -4.296 1.00 95.31 176 VAL A CA 1
ATOM 1363 C C . VAL A 1 176 ? -0.660 10.883 -4.242 1.00 95.31 176 VAL A C 1
ATOM 1365 O O . VAL A 1 176 ? 0.477 10.811 -4.682 1.00 95.31 176 VAL A O 1
ATOM 1368 N N . GLY A 1 177 ? -1.292 9.812 -3.762 1.00 93.88 177 GLY A N 1
ATOM 1369 C CA . GLY A 1 177 ? -0.688 8.482 -3.704 1.00 93.88 177 GLY A CA 1
ATOM 1370 C C . GLY A 1 177 ? -0.422 7.892 -5.086 1.00 93.88 177 GLY A C 1
ATOM 1371 O O . GLY A 1 177 ? 0.617 7.265 -5.277 1.00 93.88 177 GLY A O 1
ATOM 1372 N N . GLY A 1 178 ? -1.310 8.119 -6.062 1.00 93.38 178 GLY A N 1
ATOM 1373 C CA . GLY A 1 178 ? -1.080 7.721 -7.452 1.00 93.38 178 GLY A CA 1
ATOM 1374 C C . GLY A 1 178 ? 0.136 8.424 -8.050 1.00 93.38 178 GLY A C 1
ATOM 1375 O O . GLY A 1 178 ? 1.050 7.760 -8.531 1.00 93.38 178 GLY A O 1
ATOM 1376 N N . TYR A 1 179 ? 0.191 9.753 -7.925 1.00 95.75 179 TYR A N 1
ATOM 1377 C CA . TYR A 1 179 ? 1.332 10.555 -8.374 1.00 95.75 179 TYR A CA 1
ATOM 1378 C C . TYR A 1 179 ? 2.635 10.204 -7.640 1.00 95.75 179 TYR A C 1
ATOM 1380 O O . TYR A 1 179 ? 3.680 10.027 -8.256 1.00 95.75 179 TYR A O 1
ATOM 1388 N N . LEU A 1 180 ? 2.592 10.055 -6.314 1.00 96.50 180 LEU A N 1
ATOM 1389 C CA . LEU A 1 180 ? 3.766 9.655 -5.541 1.00 96.50 180 LEU A CA 1
ATOM 1390 C C . LEU A 1 180 ? 4.243 8.263 -5.938 1.00 96.50 180 LEU A C 1
ATOM 1392 O O . LEU A 1 180 ? 5.442 8.035 -5.950 1.00 96.50 180 LEU A O 1
ATOM 1396 N N . SER A 1 181 ? 3.348 7.344 -6.304 1.00 96.62 181 SER A N 1
ATOM 1397 C CA . SER A 1 181 ? 3.779 6.007 -6.713 1.00 96.62 181 SER A CA 1
ATOM 1398 C C . SER A 1 181 ? 4.617 6.040 -7.977 1.00 96.62 181 SER A C 1
ATOM 1400 O O . SER A 1 181 ? 5.614 5.332 -8.037 1.00 96.62 181 SER A O 1
ATOM 1402 N N . THR A 1 182 ? 4.281 6.892 -8.946 1.00 95.75 182 THR A N 1
ATOM 1403 C CA . THR A 1 182 ? 5.123 7.062 -10.133 1.00 95.75 182 THR A CA 1
ATOM 1404 C C . THR A 1 182 ? 6.430 7.758 -9.768 1.00 95.75 182 THR A C 1
ATOM 1406 O O . THR A 1 182 ? 7.493 7.232 -10.058 1.00 95.75 182 THR A O 1
ATOM 1409 N N . VAL A 1 183 ? 6.381 8.879 -9.037 1.00 96.56 183 VAL A N 1
ATOM 1410 C CA . VAL A 1 183 ? 7.583 9.663 -8.684 1.00 96.56 183 VAL A CA 1
ATOM 1411 C C . VAL A 1 183 ? 8.579 8.879 -7.830 1.00 96.56 183 VAL A C 1
ATOM 1413 O O . VAL A 1 183 ? 9.782 8.950 -8.060 1.00 96.56 183 VAL A O 1
ATOM 1416 N N . VAL A 1 184 ? 8.101 8.145 -6.826 1.00 97.19 184 VAL A N 1
ATOM 1417 C CA . VAL A 1 184 ? 8.961 7.409 -5.890 1.00 97.19 184 VAL A CA 1
ATOM 1418 C C . VAL A 1 184 ? 9.594 6.206 -6.565 1.00 97.19 184 VAL A C 1
ATOM 1420 O O . VAL A 1 184 ? 10.775 5.944 -6.357 1.00 97.19 184 VAL A O 1
ATOM 1423 N N . LEU A 1 185 ? 8.820 5.486 -7.377 1.00 97.06 185 LEU A N 1
ATOM 1424 C CA . LEU A 1 185 ? 9.286 4.267 -8.024 1.00 97.06 185 LEU A CA 1
ATOM 1425 C C . LEU A 1 185 ? 10.100 4.539 -9.296 1.00 97.06 185 LEU A C 1
ATOM 1427 O O . LEU A 1 185 ? 10.908 3.685 -9.645 1.00 97.06 185 LEU A O 1
ATOM 1431 N N . ASP A 1 186 ? 9.923 5.695 -9.951 1.00 96.75 186 ASP A N 1
ATOM 1432 C CA . ASP A 1 186 ? 10.813 6.205 -11.015 1.00 96.75 186 ASP A CA 1
ATOM 1433 C C . ASP A 1 186 ? 12.065 6.898 -10.467 1.00 96.75 186 ASP A C 1
ATOM 1435 O O . ASP A 1 186 ? 13.007 7.152 -11.217 1.00 96.75 186 ASP A O 1
ATOM 1439 N N . GLY A 1 187 ? 12.086 7.235 -9.177 1.00 95.62 187 GLY A N 1
ATOM 1440 C CA . GLY A 1 187 ? 13.210 7.922 -8.558 1.00 95.62 187 GLY A CA 1
ATOM 1441 C C . GLY A 1 187 ? 14.498 7.100 -8.605 1.00 95.62 187 GLY A C 1
ATOM 1442 O O . GLY A 1 187 ? 14.474 5.870 -8.614 1.00 95.62 187 GLY A O 1
ATOM 1443 N N . THR A 1 188 ? 15.637 7.791 -8.583 1.00 95.62 188 THR A N 1
ATOM 1444 C CA . THR A 1 188 ? 16.950 7.155 -8.441 1.00 95.62 188 THR A CA 1
ATOM 1445 C C . THR A 1 188 ? 17.200 6.783 -6.976 1.00 95.62 188 THR A C 1
ATOM 1447 O O . THR A 1 188 ? 17.059 7.658 -6.104 1.00 95.62 188 THR A O 1
ATOM 1450 N N . PRO A 1 189 ? 17.611 5.540 -6.673 1.00 95.25 189 PRO A N 1
ATOM 1451 C CA . PRO A 1 189 ? 17.947 5.138 -5.313 1.00 95.25 189 PRO A CA 1
ATOM 1452 C C . PRO A 1 189 ? 19.041 6.025 -4.706 1.00 95.25 189 PRO A C 1
ATOM 1454 O O . 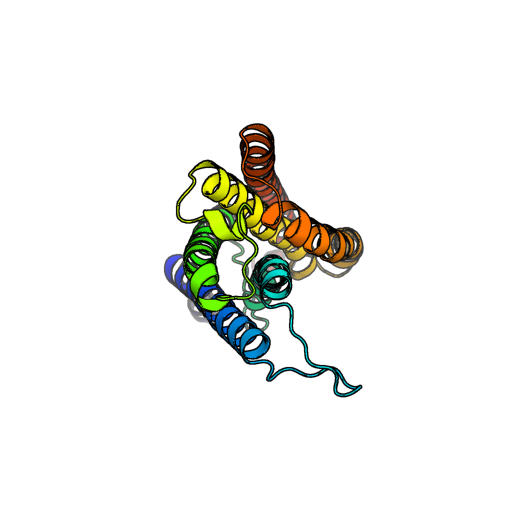PRO A 1 189 ? 20.083 6.272 -5.307 1.00 95.25 189 PRO A O 1
ATOM 1457 N N . SER A 1 190 ? 18.788 6.553 -3.510 1.00 96.75 190 SER A N 1
ATOM 1458 C CA . SER A 1 190 ? 19.761 7.328 -2.734 1.00 96.75 190 SER A CA 1
ATOM 1459 C C . SER A 1 190 ? 19.371 7.347 -1.253 1.00 96.75 190 SER A C 1
ATOM 1461 O O . SER A 1 190 ? 18.235 7.035 -0.887 1.00 96.75 190 SER A O 1
ATOM 1463 N N . GLU A 1 191 ? 20.316 7.705 -0.382 1.00 96.50 191 GLU A N 1
ATOM 1464 C CA . GLU A 1 191 ? 20.133 7.648 1.077 1.00 96.50 191 GLU A CA 1
ATOM 1465 C C . GLU A 1 191 ? 19.006 8.563 1.579 1.00 96.50 191 GLU A C 1
ATOM 1467 O O . GLU A 1 191 ? 18.242 8.185 2.467 1.00 96.50 191 GLU A O 1
ATOM 1472 N N . SER A 1 192 ? 18.867 9.756 0.991 1.00 96.62 192 SER A N 1
ATOM 1473 C CA . SER A 1 192 ? 17.874 10.751 1.418 1.00 96.62 192 SER A CA 1
ATOM 1474 C C . SER A 1 192 ? 16.423 10.281 1.185 1.00 96.62 192 SER A C 1
ATOM 1476 O O . SER A 1 192 ? 15.661 10.226 2.156 1.00 96.62 192 SER A O 1
ATOM 1478 N N . PRO A 1 193 ? 16.021 9.838 -0.027 1.00 95.81 193 PRO A N 1
ATOM 1479 C CA . PRO A 1 193 ? 14.730 9.187 -0.244 1.00 95.81 193 PRO A CA 1
ATOM 1480 C C . PRO A 1 193 ? 14.523 7.940 0.621 1.00 95.81 193 PRO A C 1
ATOM 1482 O O . PRO A 1 193 ? 13.419 7.741 1.122 1.00 95.81 193 PRO A O 1
ATOM 1485 N N . ALA A 1 194 ? 15.557 7.118 0.837 1.00 97.38 194 ALA A N 1
ATOM 1486 C CA . ALA A 1 194 ? 15.436 5.929 1.682 1.00 97.38 194 ALA A CA 1
ATOM 1487 C C . ALA A 1 194 ? 15.069 6.300 3.127 1.00 97.38 194 ALA A C 1
ATOM 1489 O O . ALA A 1 194 ? 14.108 5.761 3.680 1.00 97.38 194 ALA A O 1
ATOM 1490 N N . ALA A 1 195 ? 15.770 7.274 3.715 1.00 97.69 195 ALA A N 1
ATOM 1491 C CA . ALA A 1 195 ? 15.468 7.780 5.050 1.00 97.69 195 ALA A CA 1
ATOM 1492 C C . ALA A 1 195 ? 14.069 8.417 5.120 1.00 97.69 195 ALA A C 1
ATOM 1494 O O . ALA A 1 195 ? 13.310 8.139 6.053 1.00 97.69 195 ALA A O 1
ATOM 1495 N N . LEU A 1 196 ? 13.703 9.223 4.117 1.00 98.06 196 LEU A N 1
ATOM 1496 C CA . LEU A 1 196 ? 12.398 9.879 4.035 1.00 98.06 196 LEU A CA 1
ATOM 1497 C C . LEU A 1 196 ? 11.254 8.862 4.012 1.00 98.06 196 LEU A C 1
ATOM 1499 O O . LEU A 1 196 ? 10.335 8.958 4.824 1.00 98.06 196 LEU A O 1
ATOM 1503 N N . TRP A 1 197 ? 11.297 7.889 3.099 1.00 98.12 197 TRP A N 1
ATOM 1504 C CA . TRP A 1 197 ? 10.192 6.950 2.910 1.00 98.12 197 TRP A CA 1
ATOM 1505 C C . TRP A 1 197 ? 10.105 5.915 4.024 1.00 98.12 197 TRP A C 1
ATOM 1507 O O . TRP A 1 197 ? 8.997 5.557 4.419 1.00 98.12 197 TRP A O 1
ATOM 1517 N N . MET A 1 198 ? 11.231 5.498 4.607 1.00 97.94 198 MET A N 1
ATOM 1518 C CA . MET A 1 198 ? 11.218 4.676 5.820 1.00 97.94 198 MET A CA 1
ATOM 1519 C C . MET A 1 198 ? 10.617 5.435 7.006 1.00 97.94 198 MET A C 1
ATOM 1521 O O . MET A 1 198 ? 9.736 4.910 7.691 1.00 97.94 198 MET A O 1
ATOM 1525 N N . GLY A 1 199 ? 11.031 6.689 7.217 1.00 98.06 199 GLY A N 1
ATOM 1526 C CA . GLY A 1 199 ? 10.454 7.554 8.246 1.00 98.06 199 GLY A CA 1
ATOM 1527 C C . GLY A 1 199 ? 8.954 7.776 8.036 1.00 98.06 199 GLY A C 1
ATOM 1528 O O . GLY A 1 199 ? 8.169 7.654 8.978 1.00 98.06 199 GLY A O 1
ATOM 1529 N N . ALA A 1 200 ? 8.538 8.014 6.791 1.00 98.00 200 ALA A N 1
ATOM 1530 C CA . ALA A 1 200 ? 7.135 8.149 6.426 1.00 98.00 200 ALA A CA 1
ATOM 1531 C C . ALA A 1 200 ? 6.355 6.850 6.680 1.00 98.00 200 ALA A C 1
ATOM 1533 O O . ALA A 1 200 ? 5.288 6.903 7.283 1.00 98.00 200 ALA A O 1
ATOM 1534 N N . GLY A 1 201 ? 6.890 5.683 6.306 1.00 98.00 201 GLY A N 1
ATOM 1535 C CA . GLY A 1 201 ? 6.274 4.378 6.569 1.00 98.00 201 GLY A CA 1
ATOM 1536 C C . GLY A 1 201 ? 6.017 4.133 8.057 1.00 98.00 201 GLY A C 1
ATOM 1537 O O . GLY A 1 201 ? 4.906 3.763 8.445 1.00 98.00 201 GLY A O 1
ATOM 1538 N N . VAL A 1 202 ? 7.004 4.429 8.910 1.00 98.00 202 VAL A N 1
ATOM 1539 C CA . VAL A 1 202 ? 6.847 4.372 10.375 1.00 98.00 202 VAL A CA 1
ATOM 1540 C C . VAL A 1 202 ? 5.799 5.381 10.856 1.00 98.00 202 VAL A C 1
ATOM 1542 O O . VAL A 1 202 ? 4.921 5.027 11.644 1.00 98.00 202 VAL A O 1
ATOM 1545 N N . GLY A 1 203 ? 5.826 6.614 10.344 1.00 98.06 203 GLY A N 1
ATOM 1546 C CA . GLY A 1 203 ? 4.803 7.624 10.628 1.00 98.06 203 GLY A CA 1
ATOM 1547 C C . GLY A 1 203 ? 3.392 7.163 10.245 1.00 98.06 203 GLY A C 1
ATOM 1548 O O . GLY A 1 203 ? 2.447 7.345 11.014 1.00 98.06 203 GLY A O 1
ATOM 1549 N N . GLY A 1 204 ? 3.249 6.478 9.109 1.00 97.69 204 GLY A N 1
ATOM 1550 C CA . GLY A 1 204 ? 2.005 5.858 8.662 1.00 97.69 204 GLY A CA 1
ATOM 1551 C C . GLY A 1 204 ? 1.490 4.813 9.652 1.00 97.69 204 GLY A C 1
ATOM 1552 O O . GLY A 1 204 ? 0.309 4.835 10.004 1.00 97.69 204 GLY A O 1
ATOM 1553 N N . LEU A 1 205 ? 2.363 3.939 10.167 1.00 97.81 205 LEU A N 1
ATOM 1554 C CA . LEU A 1 205 ? 1.992 2.964 11.200 1.00 97.81 205 LEU A CA 1
ATOM 1555 C C . LEU A 1 205 ? 1.527 3.634 12.497 1.00 97.81 205 LEU A C 1
ATOM 1557 O O . LEU A 1 205 ? 0.547 3.184 13.099 1.00 97.81 205 LEU A O 1
ATOM 1561 N N . VAL A 1 206 ? 2.175 4.725 12.912 1.00 98.00 206 VAL A N 1
ATOM 1562 C CA . VAL A 1 206 ? 1.744 5.508 14.080 1.00 98.00 206 VAL A CA 1
ATOM 1563 C C . VAL A 1 206 ? 0.350 6.096 13.847 1.00 98.00 206 VAL A C 1
ATOM 1565 O O . VAL A 1 206 ? -0.532 5.936 14.693 1.00 98.00 206 VAL A O 1
ATOM 1568 N N . LEU A 1 207 ? 0.103 6.700 12.682 1.00 97.31 207 LEU A N 1
ATOM 1569 C CA . LEU A 1 207 ? -1.215 7.235 12.321 1.00 97.31 207 LEU A CA 1
ATOM 1570 C C . LEU A 1 207 ? -2.291 6.144 12.272 1.00 97.31 207 LEU A C 1
ATOM 1572 O O . LEU A 1 207 ? -3.411 6.357 12.741 1.00 97.31 207 LEU A O 1
ATOM 1576 N N . LEU A 1 208 ? -1.952 4.952 11.779 1.00 97.38 208 LEU A N 1
ATOM 1577 C CA . LEU A 1 208 ? -2.838 3.793 11.816 1.00 97.38 208 LEU A CA 1
ATOM 1578 C C . LEU A 1 208 ? -3.170 3.373 13.250 1.00 97.38 208 LEU A C 1
ATOM 1580 O O . LEU A 1 208 ? -4.331 3.074 13.539 1.00 97.38 208 LEU A O 1
ATOM 1584 N N . ALA A 1 209 ? -2.190 3.356 14.156 1.00 96.19 209 ALA A N 1
ATOM 1585 C CA . ALA A 1 209 ? -2.424 3.036 15.562 1.00 96.19 209 ALA A CA 1
ATOM 1586 C C . ALA A 1 209 ? -3.382 4.050 16.201 1.00 96.19 209 ALA A C 1
ATOM 1588 O O . ALA A 1 209 ? -4.369 3.650 16.820 1.00 96.19 209 ALA A O 1
ATOM 1589 N N . VAL A 1 210 ? -3.138 5.346 15.985 1.00 96.38 210 VAL A N 1
ATOM 1590 C CA . VAL A 1 210 ? -3.993 6.435 16.482 1.00 96.38 210 VAL A CA 1
ATOM 1591 C C . VAL A 1 210 ? -5.411 6.315 15.924 1.00 96.38 210 VAL A C 1
ATOM 1593 O O . VAL A 1 210 ? -6.368 6.298 16.696 1.00 96.38 210 VAL A O 1
ATOM 1596 N N . SER A 1 211 ? -5.565 6.149 14.608 1.00 95.31 211 SER A N 1
ATOM 1597 C CA . SER A 1 211 ? -6.880 5.974 13.977 1.00 95.31 211 SER A CA 1
ATOM 1598 C C . SER A 1 211 ? -7.620 4.750 14.529 1.00 95.31 211 SER A C 1
ATOM 1600 O O . SER A 1 211 ? -8.790 4.829 14.905 1.00 95.31 211 SER A O 1
ATOM 1602 N N . SER A 1 212 ? -6.916 3.628 14.686 1.00 93.31 212 SER A N 1
ATOM 1603 C CA . SER A 1 212 ? -7.476 2.398 15.252 1.00 93.31 212 SER A CA 1
ATOM 1604 C C . SER A 1 212 ? -7.935 2.574 16.702 1.00 93.31 212 SER A C 1
ATOM 1606 O O . SER A 1 212 ? -8.966 2.020 17.090 1.00 93.31 212 SER A O 1
ATOM 1608 N N . LEU A 1 213 ? -7.203 3.355 17.504 1.00 93.12 213 LEU A N 1
ATOM 1609 C CA . LEU A 1 213 ? -7.579 3.699 18.878 1.00 93.12 213 LEU A CA 1
ATOM 1610 C C . LEU A 1 213 ? -8.823 4.591 18.919 1.00 93.12 213 LEU A C 1
ATOM 1612 O O . LEU A 1 213 ? -9.744 4.302 19.684 1.00 93.12 213 LEU A O 1
ATOM 1616 N N . VAL A 1 214 ? -8.885 5.621 18.070 1.00 92.25 214 VAL A N 1
ATOM 1617 C CA . VAL A 1 214 ? -10.062 6.497 17.942 1.00 92.25 214 VAL A CA 1
ATOM 1618 C C . VAL A 1 214 ? -11.292 5.674 17.565 1.00 92.25 214 VAL A C 1
ATOM 1620 O O . VAL A 1 214 ? -12.328 5.765 18.220 1.00 92.25 214 VAL A O 1
ATOM 1623 N N . VAL A 1 215 ? -11.167 4.800 16.567 1.00 90.62 215 VAL A N 1
ATOM 1624 C CA . VAL A 1 215 ? -12.244 3.904 16.128 1.00 90.62 215 VAL A CA 1
ATOM 1625 C C . VAL A 1 215 ? -12.676 2.961 17.246 1.00 90.62 215 VAL A C 1
ATOM 1627 O O . VAL A 1 215 ? -13.872 2.775 17.471 1.00 90.62 215 VAL A O 1
ATOM 1630 N N . HIS A 1 216 ? -11.727 2.379 17.980 1.00 89.56 216 HIS A N 1
ATOM 1631 C CA . HIS A 1 216 ? -12.040 1.527 19.123 1.00 89.56 216 HIS A CA 1
ATOM 1632 C C . HIS A 1 216 ? -12.818 2.287 20.210 1.00 89.56 216 HIS A C 1
ATOM 1634 O O . HIS A 1 216 ? -13.775 1.750 20.771 1.00 89.56 216 HIS A O 1
ATOM 1640 N N . TRP A 1 217 ? -12.441 3.537 20.484 1.00 87.44 217 TRP A N 1
ATOM 1641 C CA . TRP A 1 217 ? -13.090 4.382 21.484 1.00 87.44 217 TRP A CA 1
ATOM 1642 C C . TRP A 1 217 ? -14.506 4.812 21.072 1.00 87.44 217 TRP A C 1
ATOM 1644 O O . TRP A 1 217 ? -15.445 4.688 21.862 1.00 87.44 217 TRP A O 1
ATOM 1654 N N . VAL A 1 218 ? -14.690 5.224 19.814 1.00 86.44 218 VAL A N 1
ATOM 1655 C CA . VAL A 1 218 ? -16.008 5.577 19.260 1.00 86.44 218 VAL A CA 1
ATOM 1656 C C . VAL A 1 218 ? -16.941 4.365 19.289 1.00 86.44 218 VAL A C 1
ATOM 1658 O O . VAL A 1 218 ? -18.023 4.437 19.865 1.00 86.44 218 VAL A O 1
ATOM 1661 N N . ARG A 1 219 ? -16.488 3.209 18.784 1.00 82.69 219 ARG A N 1
ATOM 1662 C CA . ARG A 1 219 ? -17.296 1.974 18.733 1.00 82.69 219 ARG A CA 1
ATOM 1663 C C . ARG A 1 219 ? -17.604 1.385 20.113 1.00 82.69 219 ARG A C 1
ATOM 1665 O O . ARG A 1 219 ? -18.553 0.618 20.247 1.00 82.69 219 ARG A O 1
ATOM 1672 N N . ARG A 1 220 ? -16.819 1.714 21.149 1.00 76.56 220 ARG A N 1
ATOM 1673 C CA . ARG A 1 220 ? -17.138 1.374 22.551 1.00 76.56 220 ARG A CA 1
ATOM 1674 C C . ARG A 1 220 ? -18.330 2.163 23.094 1.00 76.56 220 ARG A C 1
ATOM 1676 O O . ARG A 1 220 ? -18.985 1.689 24.020 1.00 76.56 220 ARG A O 1
ATOM 1683 N N . SER A 1 221 ? -18.581 3.352 22.553 1.00 64.75 221 SER A N 1
ATOM 1684 C CA . SER A 1 221 ? -19.601 4.283 23.043 1.00 64.75 221 SER A CA 1
ATOM 1685 C C . SER A 1 221 ? -20.982 4.046 22.418 1.00 64.75 221 SER A C 1
ATOM 1687 O O . SER A 1 221 ? -21.977 4.554 22.935 1.00 64.75 221 SER A O 1
ATOM 1689 N N . ASP A 1 222 ? -21.063 3.237 21.356 1.00 62.53 222 ASP A N 1
ATOM 1690 C CA . ASP A 1 222 ? -22.316 2.900 20.679 1.00 62.53 222 ASP A CA 1
ATOM 1691 C C . ASP A 1 222 ? -23.264 2.090 21.586 1.00 62.53 222 ASP A C 1
ATOM 1693 O O . ASP A 1 222 ? -22.945 1.010 22.094 1.00 62.53 222 ASP A O 1
ATOM 1697 N N . ALA A 1 223 ? -24.484 2.609 21.757 1.00 46.25 223 ALA A N 1
ATOM 1698 C CA . ALA A 1 223 ? -25.502 2.146 22.707 1.00 46.25 223 ALA A CA 1
ATOM 1699 C C . ALA A 1 223 ? -26.024 0.709 22.487 1.00 46.25 223 ALA A C 1
ATOM 1701 O O . ALA A 1 223 ? -26.725 0.183 23.351 1.00 46.25 223 ALA A O 1
ATOM 1702 N N . THR A 1 224 ? -25.640 0.033 21.400 1.00 51.06 224 THR A N 1
ATOM 1703 C CA . THR A 1 224 ? -25.962 -1.392 21.165 1.00 51.06 224 THR A CA 1
ATOM 1704 C C . THR A 1 224 ? -25.414 -2.325 22.255 1.00 51.06 224 THR A C 1
ATOM 1706 O O . THR A 1 224 ? -25.910 -3.434 22.416 1.00 51.06 224 THR A O 1
ATOM 1709 N N . VAL A 1 225 ? -24.449 -1.865 23.060 1.00 46.50 225 VAL A N 1
ATOM 1710 C CA . VAL A 1 225 ? -23.903 -2.593 24.221 1.00 46.50 225 VAL A CA 1
ATOM 1711 C C . VAL A 1 225 ? -24.719 -2.367 25.508 1.00 46.50 225 VAL A C 1
ATOM 1713 O O . VAL A 1 225 ? -24.675 -3.196 26.416 1.00 46.50 225 VAL A O 1
ATOM 1716 N N . ARG A 1 226 ? -25.488 -1.273 25.618 1.00 37.66 226 ARG A N 1
ATOM 1717 C CA . ARG A 1 226 ? -26.218 -0.926 26.857 1.00 37.66 226 ARG A CA 1
ATOM 1718 C C . ARG A 1 226 ? -27.575 -1.617 27.000 1.00 37.66 226 ARG A C 1
ATOM 1720 O O . ARG A 1 226 ? -28.068 -1.695 28.113 1.00 37.66 226 ARG A O 1
ATOM 1727 N N . GLY A 1 227 ? -28.140 -2.162 25.922 1.00 35.75 227 GLY A N 1
ATOM 1728 C CA . GLY A 1 227 ? -29.378 -2.955 25.972 1.00 35.75 227 GLY A CA 1
ATOM 1729 C C . GLY A 1 227 ? -29.191 -4.420 26.392 1.00 35.75 227 GLY A C 1
ATOM 1730 O O . GLY A 1 227 ? -30.142 -5.190 26.328 1.00 35.75 227 GLY A O 1
ATOM 1731 N N . ALA A 1 228 ? -27.970 -4.825 26.762 1.00 40.66 228 ALA A N 1
ATOM 1732 C CA . ALA A 1 228 ? -27.615 -6.208 27.098 1.00 40.66 228 ALA A CA 1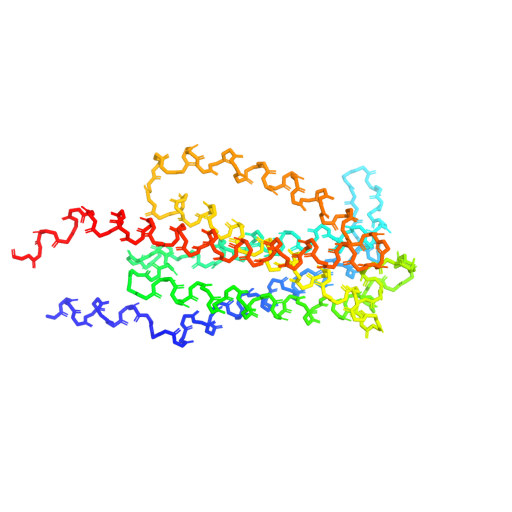
ATOM 1733 C C . ALA A 1 228 ? -27.082 -6.381 28.535 1.00 40.66 228 ALA A C 1
ATOM 1735 O O . ALA A 1 228 ? -26.473 -7.418 28.832 1.00 40.66 228 ALA A O 1
ATOM 1736 N N . ARG A 1 229 ? -27.270 -5.370 29.394 1.00 38.12 229 ARG A N 1
ATOM 1737 C CA . ARG A 1 229 ? -27.059 -5.465 30.843 1.00 38.12 229 ARG A CA 1
ATOM 1738 C C . ARG A 1 229 ? -28.393 -5.541 31.557 1.00 38.12 229 ARG A C 1
ATOM 1740 O O . ARG A 1 229 ? -29.268 -4.729 31.197 1.00 38.12 229 ARG A O 1
#

Secondary structure (DSSP, 8-state):
-HHHHHHHTS--HHHHHHHHHHHHHHHHHHHHHHHHHHHTT--B-TTS-B---HHHHHHHHHHHHHHHHHHHT--TTSTTTTS-SSSHHHHHHHHHHHHHHHHHHHHHHHHHHHGGGPPTTSHHHHTTT-HHHHHHHHHHHHHHHHHHHHHHHHHHHSHHHHHHHHHHHHHHHHHHHHHHHHHHHHSPP-HHHHHHHHHHHHHHHHHHHHHHHHHHHHHHH-GGGGGG-

pLDDT: mean 88.99, std 13.97, range [35.75, 98.5]